Protein AF-A0A2J6RDM9-F1 (afdb_monomer_lite)

Radius of gyration: 28.72 Å; chains: 1; bounding box: 70×54×66 Å

InterPro domains:
  IPR001841 Zinc finger, RING-type [PF13639] (161-192)
  IPR013083 Zinc finger, RING/FYVE/PHD-type [G3DSA:3.30.40.10] (159-194)

Organism: Hyaloscypha variabilis (strain UAMH 11265 / GT02V1 / F) (NCBI:txid1149755)

Secondary structure (DSSP, 8-state):
--EEEEEEEETTT--EEEEEE--TT-TT--TT-S---HHHHTT-TTEEEEEEEESS--HHHHHHHHHHTT-TT---------HHHHHHHHHHHHHHHHHHHHHHHHS--HHHHHHHHHHHHHHHHHHTT--GGGS-----TTT-TTT-SSSEE-SS--SBPTTT-SBGGGSTTEEE-TTS-EEEHHHHGGGGTT--

Structure (mmCIF, N/CA/C/O backbone):
data_AF-A0A2J6RDM9-F1
#
_entry.id   AF-A0A2J6RDM9-F1
#
loop_
_atom_site.group_PDB
_atom_site.id
_atom_site.type_symbol
_atom_site.label_atom_id
_atom_site.label_alt_id
_atom_site.label_comp_id
_atom_site.label_asym_id
_atom_site.label_entity_id
_atom_site.label_seq_id
_atom_site.pdbx_PDB_ins_code
_atom_site.Cartn_x
_atom_site.Cartn_y
_atom_site.Cartn_z
_atom_site.occupancy
_atom_site.B_iso_or_equiv
_atom_site.auth_seq_id
_atom_site.auth_comp_id
_atom_site.auth_asym_id
_atom_site.auth_atom_id
_atom_site.pdbx_PDB_model_num
ATOM 1 N N . MET A 1 1 ? -13.027 1.301 4.092 1.00 55.84 1 MET A N 1
ATOM 2 C CA . MET A 1 1 ? -14.437 1.717 4.278 1.00 55.84 1 MET A CA 1
ATOM 3 C C . MET A 1 1 ? -14.758 1.632 5.764 1.00 55.84 1 MET A C 1
ATOM 5 O O . MET A 1 1 ? -14.698 0.539 6.308 1.00 55.84 1 MET A O 1
ATOM 9 N N . THR A 1 2 ? -14.995 2.756 6.441 1.00 61.69 2 THR A N 1
ATOM 10 C CA . THR A 1 2 ? -15.094 2.823 7.914 1.00 61.69 2 THR A CA 1
ATOM 11 C C . THR A 1 2 ? -16.425 3.425 8.348 1.00 61.69 2 THR A C 1
ATOM 13 O O . THR A 1 2 ? -16.928 4.336 7.695 1.00 61.69 2 THR A O 1
ATOM 16 N N . CYS A 1 3 ? -17.003 2.908 9.433 1.00 63.41 3 CYS A N 1
ATOM 17 C CA . CYS A 1 3 ? -18.129 3.552 10.111 1.00 63.41 3 CYS A CA 1
ATOM 18 C C . CYS A 1 3 ? -17.580 4.599 11.084 1.00 63.41 3 CYS A C 1
ATOM 20 O O . CYS A 1 3 ? -16.482 4.430 11.615 1.00 63.41 3 CYS A O 1
ATOM 22 N N . HIS A 1 4 ? -18.324 5.671 11.323 1.00 62.66 4 HIS A N 1
ATOM 23 C CA . HIS A 1 4 ? -17.918 6.759 12.199 1.00 62.66 4 HIS A CA 1
ATOM 24 C C . HIS A 1 4 ? -18.947 6.959 13.310 1.00 62.66 4 HIS A C 1
ATOM 26 O O . HIS A 1 4 ? -20.143 7.037 13.052 1.00 62.66 4 HIS A O 1
ATOM 32 N N . ILE A 1 5 ? -18.479 7.053 14.551 1.00 61.88 5 ILE A N 1
ATOM 33 C CA . ILE A 1 5 ? -19.275 7.615 15.646 1.00 61.88 5 ILE A CA 1
ATOM 34 C C . ILE A 1 5 ? -18.713 9.001 15.875 1.00 61.88 5 ILE A C 1
ATOM 36 O O . ILE A 1 5 ? -17.535 9.112 16.182 1.00 61.88 5 ILE A O 1
ATOM 40 N N . GLN A 1 6 ? -19.511 10.040 15.714 1.00 62.34 6 GLN A N 1
ATOM 41 C CA . GLN A 1 6 ? -19.156 11.373 16.151 1.00 62.34 6 GLN A CA 1
ATOM 42 C C . GLN A 1 6 ? -19.847 11.657 17.484 1.00 62.34 6 GLN A C 1
ATOM 44 O O . GLN A 1 6 ? -21.044 11.905 17.508 1.00 62.34 6 GLN A O 1
ATOM 49 N N . GLU A 1 7 ? -19.120 11.639 18.598 1.00 62.34 7 GLU A N 1
ATOM 50 C CA . GLU A 1 7 ? -19.684 12.143 19.854 1.00 62.34 7 GLU A CA 1
ATOM 51 C C . GLU A 1 7 ? -19.305 13.609 20.026 1.00 62.34 7 GLU A C 1
ATOM 53 O O . GLU A 1 7 ? -18.129 13.972 20.078 1.00 62.34 7 GLU A O 1
ATOM 58 N N . THR A 1 8 ? -20.316 14.464 20.080 1.00 59.22 8 THR A N 1
ATOM 59 C CA . THR A 1 8 ? -20.173 15.894 20.299 1.00 59.22 8 THR A CA 1
ATOM 60 C C . THR A 1 8 ? -20.466 16.204 21.763 1.00 59.22 8 THR A C 1
ATOM 62 O O . THR A 1 8 ? -21.559 15.945 22.272 1.00 59.22 8 THR A O 1
ATOM 65 N N . PHE A 1 9 ? -19.486 16.785 22.447 1.00 57.91 9 PHE A N 1
ATOM 66 C CA . PHE A 1 9 ? -19.618 17.264 23.816 1.00 57.91 9 PHE A CA 1
ATOM 67 C C . PHE A 1 9 ? -19.871 18.769 23.830 1.00 57.91 9 PHE A C 1
ATOM 69 O O .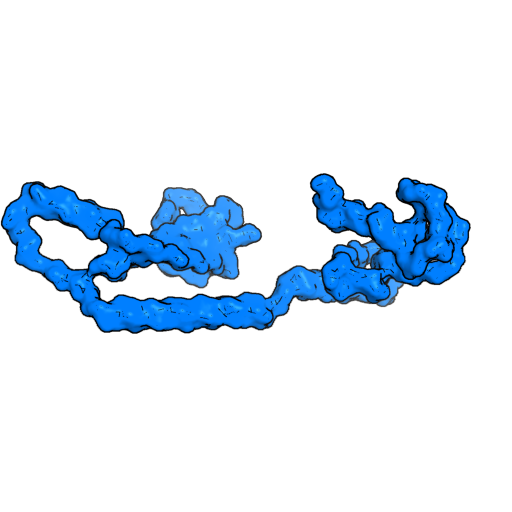 PHE A 1 9 ? -19.131 19.545 23.222 1.00 57.91 9 PHE A O 1
ATOM 76 N N . SER A 1 10 ? -20.882 19.190 24.587 1.00 58.03 10 SER A N 1
ATOM 77 C CA . SER A 1 10 ? -21.207 20.605 24.775 1.00 58.03 10 SER A CA 1
ATOM 78 C C . SER A 1 10 ? -20.674 21.126 26.112 1.00 58.03 10 SER A C 1
ATOM 80 O O . SER A 1 10 ? -20.866 20.508 27.162 1.00 58.03 10 SER A O 1
ATOM 82 N N . HIS A 1 11 ? -20.003 22.279 26.080 1.00 54.44 11 HIS A N 1
ATOM 83 C CA . HIS A 1 11 ? -19.139 22.755 27.171 1.00 54.44 11 HIS A CA 1
ATOM 84 C C . HIS A 1 11 ? -19.872 23.140 28.466 1.00 54.44 11 HIS A C 1
ATOM 86 O O . HIS A 1 11 ? -19.275 23.065 29.536 1.00 54.44 11 HIS A O 1
ATOM 92 N N . GLU A 1 12 ? -21.136 23.558 28.390 1.00 52.94 12 GLU A N 1
ATOM 93 C CA . GLU A 1 12 ? -21.811 24.213 29.525 1.00 52.94 12 GLU A CA 1
ATOM 94 C C . GLU A 1 12 ? -22.785 23.307 30.281 1.00 52.94 12 GLU A C 1
ATOM 96 O O . GLU A 1 12 ? -23.128 23.579 31.427 1.00 52.94 12 GLU A O 1
ATOM 101 N N . CYS A 1 13 ? -23.221 22.211 29.660 1.00 59.88 13 CYS A N 1
ATOM 102 C CA . CYS A 1 13 ? -24.273 21.356 30.210 1.00 59.88 13 CYS A CA 1
ATOM 103 C C . CYS A 1 13 ? -23.864 19.898 30.417 1.00 59.88 13 CYS A C 1
ATOM 105 O O . CYS A 1 13 ? -24.677 19.123 30.904 1.00 59.88 13 CYS A O 1
ATOM 107 N N . GLY A 1 14 ? -22.647 19.499 30.029 1.00 54.47 14 GLY A N 1
ATOM 108 C CA . GLY A 1 14 ? -22.145 18.131 30.216 1.00 54.47 14 GLY A CA 1
ATOM 109 C C . GLY A 1 14 ? -22.895 17.045 29.431 1.00 54.47 14 GLY A C 1
ATOM 110 O O . GLY A 1 14 ? -22.549 15.867 29.543 1.00 54.47 14 GLY A O 1
ATOM 111 N N . HIS A 1 15 ? -23.895 17.418 28.627 1.00 60.62 15 HIS A N 1
ATOM 112 C CA . HIS A 1 15 ? -24.600 16.505 27.741 1.00 60.62 15 HIS A CA 1
ATOM 113 C C . HIS A 1 15 ? -23.694 16.058 26.591 1.00 60.62 15 HIS A C 1
ATOM 115 O O . HIS A 1 15 ? -22.936 16.846 26.019 1.00 60.62 15 HIS A O 1
ATOM 121 N N . CYS A 1 16 ? -23.809 14.774 26.263 1.00 59.62 16 CYS A N 1
ATOM 122 C CA . CYS A 1 16 ? -23.175 14.160 25.110 1.00 59.62 16 CYS A CA 1
ATOM 123 C C . CYS A 1 16 ? -24.235 13.961 24.024 1.00 59.62 16 CYS A C 1
ATOM 125 O O . CYS A 1 16 ? -25.294 13.387 24.291 1.00 59.62 16 CYS A O 1
ATOM 127 N N . LEU A 1 17 ? -23.956 14.446 22.819 1.00 62.38 17 LEU A N 1
ATOM 128 C CA . LEU A 1 17 ? -24.729 14.155 21.621 1.00 62.38 17 LEU A CA 1
ATOM 129 C C . LEU A 1 17 ? -23.907 13.203 20.760 1.00 62.38 17 LEU A C 1
ATOM 131 O O . LEU A 1 17 ? -22.948 13.621 20.122 1.00 62.38 17 LEU A O 1
ATOM 135 N N . SER A 1 18 ? -24.275 11.928 20.737 1.00 60.16 18 SER A N 1
ATOM 136 C CA . SER A 1 18 ? -23.640 10.954 19.849 1.00 60.16 18 SER A CA 1
ATOM 137 C C . SER A 1 18 ? -24.387 10.919 18.516 1.00 60.16 18 SER A C 1
ATOM 139 O O . SER A 1 18 ? -25.528 10.466 18.442 1.00 60.16 18 SER A O 1
ATOM 141 N N . GLU A 1 19 ? -23.746 11.404 17.460 1.00 64.69 19 GLU A N 1
ATOM 142 C CA . GLU A 1 19 ? -24.150 11.193 16.076 1.00 64.69 19 GLU A CA 1
ATOM 143 C C . GLU A 1 19 ? -23.414 9.973 15.520 1.00 64.69 19 GLU A C 1
ATOM 145 O O . GLU A 1 19 ? -22.222 9.774 15.735 1.00 64.69 19 GLU A O 1
ATOM 150 N N . VAL A 1 20 ? -24.125 9.113 14.802 1.00 61.19 20 VAL A N 1
ATOM 151 C CA . VAL A 1 20 ? -23.568 7.855 14.307 1.00 61.19 20 VAL A CA 1
ATOM 152 C C . VAL A 1 20 ? -23.755 7.815 12.800 1.00 61.19 20 VAL A C 1
ATOM 154 O O . VAL A 1 20 ? -24.877 7.775 12.303 1.00 61.19 20 VAL A O 1
ATOM 157 N N . THR A 1 21 ? -22.650 7.801 12.061 1.00 62.75 21 THR A N 1
ATOM 158 C CA . THR A 1 21 ? -22.632 7.720 10.599 1.00 62.75 21 THR A CA 1
ATOM 159 C C . THR A 1 21 ? -22.074 6.371 10.160 1.00 62.75 21 THR A C 1
ATOM 161 O O . THR A 1 21 ? -20.878 6.095 10.254 1.00 62.75 21 THR A O 1
ATOM 164 N N . HIS A 1 22 ? -22.937 5.501 9.641 1.00 62.56 22 HIS A N 1
ATOM 165 C CA . HIS A 1 22 ? -22.516 4.209 9.100 1.00 62.56 22 HIS A CA 1
ATOM 166 C C . HIS A 1 22 ? -22.192 4.286 7.609 1.00 62.56 22 HIS A C 1
ATOM 168 O O . HIS A 1 22 ? -22.807 5.027 6.843 1.00 62.56 22 HIS A O 1
ATOM 174 N N . CYS A 1 23 ? -21.241 3.459 7.177 1.00 65.94 23 CYS A N 1
ATOM 175 C CA . CYS A 1 23 ? -21.030 3.211 5.758 1.00 65.94 23 CYS A CA 1
ATOM 176 C C . CYS A 1 23 ? -22.223 2.410 5.205 1.00 65.94 23 CYS A C 1
ATOM 178 O O . CYS A 1 23 ? -22.617 1.416 5.811 1.00 65.94 23 CYS A O 1
ATOM 180 N N . HIS A 1 24 ? -22.774 2.807 4.054 1.00 64.81 24 HIS A N 1
ATOM 181 C CA . HIS A 1 24 ? -23.965 2.182 3.451 1.00 64.81 24 HIS A CA 1
ATOM 182 C C . HIS A 1 24 ? -23.787 0.694 3.091 1.00 64.81 24 HIS A C 1
ATOM 184 O O . HIS A 1 24 ? -24.770 -0.014 2.914 1.00 64.81 24 HIS A O 1
ATOM 190 N N . VAL A 1 25 ? -22.543 0.214 3.011 1.00 67.25 25 VAL A N 1
ATOM 191 C CA . VAL A 1 25 ? -22.200 -1.204 2.809 1.00 67.25 25 VAL A CA 1
ATOM 192 C C . VAL A 1 25 ? -21.855 -1.940 4.110 1.00 67.25 25 VAL A C 1
ATOM 194 O O . VAL A 1 25 ? -21.344 -3.056 4.068 1.00 67.25 25 VAL A O 1
ATOM 197 N N . CYS A 1 26 ? -22.065 -1.334 5.284 1.00 64.88 26 CYS A N 1
ATOM 198 C CA . CYS A 1 26 ? -21.783 -1.992 6.557 1.00 64.88 26 CYS A CA 1
ATOM 199 C C . CYS A 1 26 ? -22.745 -3.181 6.747 1.00 64.88 26 CYS A C 1
ATOM 201 O O . CYS A 1 26 ? -23.950 -2.960 6.856 1.00 64.88 26 CYS A O 1
ATOM 203 N N . PRO A 1 27 ? -22.249 -4.429 6.858 1.00 63.94 27 PRO A N 1
ATOM 204 C CA . PRO A 1 27 ? -23.103 -5.618 6.949 1.00 63.94 27 PRO A CA 1
ATOM 205 C C . PRO A 1 27 ? -23.925 -5.677 8.245 1.00 63.94 27 PRO A C 1
ATOM 207 O O . PRO A 1 27 ? -24.866 -6.457 8.346 1.00 63.94 27 PRO A O 1
ATOM 210 N N . LEU A 1 28 ? -23.576 -4.849 9.235 1.00 61.66 28 LEU A N 1
ATOM 211 C CA . LEU A 1 28 ? -24.311 -4.697 10.491 1.00 61.66 28 LEU A CA 1
ATOM 212 C C . LEU A 1 28 ? -25.364 -3.578 10.437 1.00 61.66 28 LEU A C 1
ATOM 214 O O . LEU A 1 28 ? -26.172 -3.468 11.354 1.00 61.66 28 LEU A O 1
ATOM 218 N N . PHE A 1 29 ? -25.367 -2.752 9.387 1.00 63.94 29 PHE A N 1
ATOM 219 C CA . PHE A 1 29 ? -26.314 -1.654 9.209 1.00 63.94 29 PHE A CA 1
ATOM 220 C C . PHE A 1 29 ? -27.437 -2.091 8.256 1.00 63.94 29 PHE A C 1
ATOM 222 O O . PHE A 1 29 ? -27.439 -1.782 7.066 1.00 63.94 29 PHE A O 1
ATOM 229 N N . GLY A 1 30 ? -28.385 -2.873 8.781 1.00 55.53 30 GLY A N 1
ATOM 230 C CA . GLY A 1 30 ? -29.601 -3.272 8.068 1.00 55.53 30 GLY A CA 1
ATOM 231 C C . GLY A 1 30 ? -30.581 -2.103 8.027 1.00 55.53 30 GLY A C 1
ATOM 232 O O . GLY A 1 30 ? -31.266 -1.844 9.011 1.00 55.53 30 GLY A O 1
ATOM 233 N N . GLY A 1 31 ? -30.583 -1.354 6.925 1.00 58.00 31 GLY A N 1
ATOM 234 C CA . GLY A 1 31 ? -31.290 -0.081 6.800 1.00 58.00 31 GLY A CA 1
ATOM 235 C C . GLY A 1 31 ? -32.756 -0.113 7.247 1.00 58.00 31 GLY A C 1
ATOM 236 O O . GLY A 1 31 ? -33.555 -0.853 6.687 1.00 58.00 31 GLY A O 1
ATOM 237 N N . ALA A 1 32 ? -33.078 0.733 8.231 1.00 48.00 32 ALA A N 1
ATOM 238 C CA . ALA A 1 32 ? -34.356 1.443 8.399 1.00 48.00 32 ALA A CA 1
ATOM 239 C C . ALA A 1 32 ? -34.336 2.327 9.660 1.00 48.00 32 ALA A C 1
ATOM 241 O O . ALA A 1 32 ? -34.957 3.385 9.661 1.00 48.00 32 ALA A O 1
ATOM 242 N N . ASP A 1 33 ? -33.588 1.944 10.700 1.00 47.94 33 ASP A N 1
ATOM 243 C CA . ASP A 1 33 ? -33.558 2.681 11.966 1.00 47.94 33 ASP A CA 1
ATOM 244 C C . ASP A 1 33 ? -32.276 3.507 12.122 1.00 47.94 33 ASP A C 1
ATOM 246 O O . ASP A 1 33 ? -31.179 2.989 12.318 1.00 47.94 33 ASP A O 1
ATOM 250 N N . GLN A 1 34 ? -32.422 4.832 12.064 1.00 51.69 34 GLN A N 1
ATOM 251 C CA . GLN A 1 34 ? -31.336 5.804 12.269 1.00 51.69 34 GLN A CA 1
ATOM 252 C C . GLN A 1 34 ? -30.836 5.863 13.724 1.00 51.69 34 GLN A C 1
ATOM 254 O O . GLN A 1 34 ? -29.927 6.627 14.038 1.00 51.69 34 GLN A O 1
ATOM 259 N N . ARG A 1 35 ? -31.420 5.075 14.634 1.00 47.59 35 ARG A N 1
ATOM 260 C CA . ARG A 1 35 ? -31.061 5.038 16.055 1.00 47.59 35 ARG A CA 1
ATOM 261 C C . ARG A 1 35 ? -30.405 3.709 16.386 1.00 47.59 35 ARG A C 1
ATOM 263 O O . ARG A 1 35 ? -31.000 2.848 17.026 1.00 47.59 35 ARG A O 1
ATOM 270 N N . VAL A 1 36 ? -29.162 3.542 15.949 1.00 50.19 36 VAL A N 1
ATOM 271 C CA . VAL A 1 36 ? -28.341 2.430 16.429 1.00 50.19 36 VAL A CA 1
ATOM 272 C C . VAL A 1 36 ? -28.019 2.717 17.894 1.00 50.19 36 VAL A C 1
ATOM 274 O O . VAL A 1 36 ? -27.328 3.683 18.211 1.00 50.19 36 VAL A O 1
ATOM 277 N N . CYS A 1 37 ? -28.576 1.917 18.802 1.00 49.16 37 CYS A N 1
ATOM 278 C CA . CYS A 1 37 ? -28.218 1.969 20.213 1.00 49.16 37 CYS A CA 1
ATOM 279 C C . CYS A 1 37 ? -26.720 1.659 20.391 1.00 49.16 37 CYS A C 1
ATOM 281 O O . CYS A 1 37 ? -26.114 0.952 19.581 1.00 49.16 37 CYS A O 1
ATOM 283 N N . SER A 1 38 ? -26.120 2.162 21.471 1.00 51.56 38 SER A N 1
ATOM 284 C CA . SER A 1 38 ? -24.704 1.951 21.817 1.00 51.56 38 SER A CA 1
ATOM 285 C C . SER A 1 38 ? -24.263 0.477 21.766 1.00 51.56 38 SER A C 1
ATOM 287 O O . SER A 1 38 ? -23.118 0.186 21.425 1.00 51.56 38 SER A O 1
ATOM 289 N N . GLU A 1 39 ? -25.174 -0.469 22.013 1.00 50.12 39 GLU A N 1
ATOM 290 C CA . GLU A 1 39 ? -24.913 -1.912 21.914 1.00 50.12 39 GLU A CA 1
ATOM 291 C C . GLU A 1 39 ? -24.665 -2.418 20.483 1.00 50.12 39 GLU A C 1
ATOM 293 O O . GLU A 1 39 ? -23.849 -3.321 20.287 1.00 50.12 39 GLU A O 1
ATOM 298 N N . GLY A 1 40 ? -25.325 -1.846 19.469 1.00 52.53 40 GLY A N 1
ATOM 299 C CA . GLY A 1 40 ? -25.097 -2.211 18.064 1.00 52.53 40 GLY A CA 1
ATOM 300 C C . GLY A 1 40 ? -23.717 -1.770 17.569 1.00 52.53 40 GLY A C 1
ATOM 301 O O . GLY A 1 40 ? -23.088 -2.449 16.754 1.00 52.53 40 GLY A O 1
ATOM 302 N N . LEU A 1 41 ? -23.208 -0.670 18.129 1.00 53.66 41 LEU A N 1
ATOM 303 C CA . LEU A 1 41 ? -21.912 -0.092 17.784 1.00 53.66 41 LEU A CA 1
ATOM 304 C C . LEU A 1 41 ? -20.735 -0.898 18.321 1.00 53.66 41 LEU A C 1
ATOM 306 O O . LEU A 1 41 ? -19.740 -1.050 17.614 1.00 53.66 41 LEU A O 1
ATOM 310 N N . ALA A 1 42 ? -20.878 -1.495 19.506 1.00 53.19 42 ALA A N 1
ATOM 311 C CA . ALA A 1 42 ? -19.858 -2.360 20.100 1.00 53.19 42 ALA A CA 1
ATOM 312 C C . ALA A 1 42 ? -19.511 -3.584 19.229 1.00 53.19 42 ALA A C 1
ATOM 314 O O . ALA A 1 42 ? -18.451 -4.184 19.392 1.00 53.19 42 ALA A O 1
ATOM 315 N N . ARG A 1 43 ? -20.394 -3.967 18.297 1.00 56.09 43 ARG A N 1
ATOM 316 C CA . ARG A 1 43 ? -20.199 -5.124 17.410 1.00 56.09 43 ARG A CA 1
ATOM 317 C C . ARG A 1 43 ?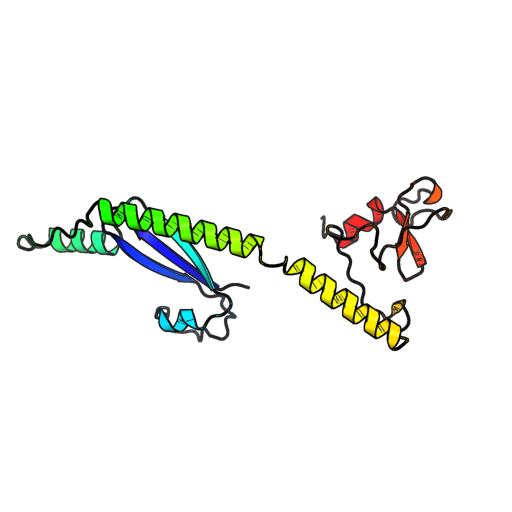 -19.559 -4.768 16.069 1.00 56.09 43 ARG A C 1
ATOM 319 O O . ARG A 1 43 ? -19.179 -5.671 15.325 1.00 56.09 43 ARG A O 1
ATOM 326 N N . CYS A 1 44 ? -19.437 -3.484 15.734 1.00 60.31 44 CYS A N 1
ATOM 327 C CA . CYS A 1 44 ? -18.880 -3.060 14.457 1.00 60.31 44 CYS A CA 1
ATOM 328 C C . CYS A 1 44 ? -17.352 -2.937 14.538 1.00 60.31 44 CYS A C 1
ATOM 330 O O . CYS A 1 44 ? -16.808 -2.018 15.139 1.00 60.31 44 CYS A O 1
ATOM 332 N N . GLN A 1 45 ? -16.656 -3.866 13.876 1.00 60.34 45 GLN A N 1
ATOM 333 C CA . GLN A 1 45 ? -15.191 -3.985 13.917 1.00 60.34 45 GLN A CA 1
ATOM 334 C C . GLN A 1 45 ? -14.441 -2.844 13.201 1.00 60.34 45 GLN A C 1
ATOM 336 O O . GLN A 1 45 ? -13.232 -2.729 13.342 1.00 60.34 45 GLN A O 1
ATOM 341 N N . ASN A 1 46 ? -15.148 -1.996 12.444 1.00 62.69 46 ASN A N 1
ATOM 342 C CA . ASN A 1 46 ? -14.576 -0.909 11.636 1.00 62.69 46 ASN A CA 1
ATOM 343 C C . ASN A 1 46 ? -15.094 0.479 12.053 1.00 62.69 46 ASN A C 1
ATOM 345 O O . ASN A 1 46 ? -15.240 1.373 11.211 1.00 62.69 46 ASN A O 1
ATOM 349 N N . VAL A 1 47 ? -15.420 0.658 13.334 1.00 62.94 47 VAL A N 1
ATOM 350 C CA . VAL A 1 47 ? -15.844 1.951 13.884 1.00 62.94 47 VAL A CA 1
ATOM 351 C C . VAL A 1 47 ? -14.635 2.819 14.200 1.00 62.94 47 VAL A C 1
ATOM 353 O O . VAL A 1 47 ? -13.711 2.404 14.892 1.00 62.94 47 VAL A O 1
ATOM 356 N N . ARG A 1 48 ? -14.679 4.066 13.734 1.00 62.62 48 ARG A N 1
ATOM 357 C CA . ARG A 1 48 ? -13.787 5.140 14.163 1.00 62.62 48 ARG A CA 1
ATOM 358 C C . ARG A 1 48 ? -14.586 6.169 14.944 1.00 62.62 48 ARG A C 1
ATOM 360 O O . ARG A 1 48 ? -15.442 6.844 14.374 1.00 62.62 48 ARG A O 1
ATOM 367 N N . THR A 1 49 ? -14.280 6.317 16.224 1.00 58.84 49 THR A N 1
ATOM 368 C CA . THR A 1 49 ? -14.868 7.373 17.047 1.00 58.84 49 THR A CA 1
ATOM 369 C C . THR A 1 49 ? -14.152 8.694 16.768 1.00 58.84 49 THR A C 1
ATOM 371 O O . THR A 1 49 ? -12.928 8.779 16.831 1.00 58.84 49 THR A O 1
ATOM 374 N N . ARG A 1 50 ? -14.916 9.723 16.420 1.00 56.34 50 ARG A N 1
ATOM 375 C CA . ARG A 1 50 ? -14.513 11.122 16.339 1.00 56.34 50 ARG A CA 1
ATOM 376 C C . ARG A 1 50 ? -15.190 11.846 17.485 1.00 56.34 50 ARG A C 1
ATOM 378 O O . ARG A 1 50 ? -16.384 11.694 17.693 1.00 56.34 50 ARG A O 1
ATOM 385 N N . LEU A 1 51 ? -14.427 12.622 18.230 1.00 56.12 51 LEU A N 1
ATOM 386 C CA . LEU A 1 51 ? -14.959 13.395 19.340 1.00 56.12 51 LEU A CA 1
ATOM 387 C C . LEU A 1 51 ? -14.859 14.871 18.974 1.00 56.12 51 LEU A C 1
ATOM 389 O O . LEU A 1 51 ? -13.778 15.345 18.624 1.00 56.12 51 LEU A O 1
ATOM 393 N N . ALA A 1 52 ? -15.990 15.568 18.995 1.00 55.16 52 ALA A N 1
ATOM 394 C CA . ALA A 1 52 ? -16.086 16.989 18.695 1.00 55.16 52 ALA A CA 1
ATOM 395 C C . ALA A 1 52 ? -16.488 17.761 19.954 1.00 55.16 52 ALA A C 1
ATOM 397 O O . ALA A 1 52 ? -17.227 17.265 20.801 1.00 55.16 52 ALA A O 1
ATOM 398 N N . TYR A 1 53 ? -15.992 18.986 20.078 1.00 55.06 53 TYR A N 1
ATOM 399 C CA . TYR A 1 53 ? -16.281 19.863 21.206 1.00 55.06 53 TYR A CA 1
ATOM 400 C C . TYR A 1 53 ? -16.955 21.132 20.694 1.00 55.06 53 TYR A C 1
ATOM 402 O O . TYR A 1 53 ? -16.381 21.851 19.877 1.00 55.06 53 TYR A O 1
ATOM 410 N N . GLU A 1 54 ? -18.164 21.405 21.181 1.00 57.50 54 GLU A N 1
ATOM 411 C CA . GLU A 1 54 ? -18.913 22.618 20.857 1.00 57.50 54 GLU A CA 1
ATOM 412 C C . GLU A 1 54 ? -19.047 23.516 22.085 1.00 57.50 54 GLU A C 1
ATOM 414 O O . GLU A 1 54 ? -19.706 23.180 23.077 1.00 57.50 54 GLU A O 1
ATOM 419 N N . ALA A 1 55 ? -18.430 24.695 22.015 1.00 52.94 55 ALA A N 1
ATOM 420 C CA . ALA A 1 55 ? -18.568 25.736 23.023 1.00 52.94 55 ALA A CA 1
ATOM 421 C C . ALA A 1 55 ? -19.958 26.393 22.921 1.00 52.94 55 ALA A C 1
ATOM 423 O O . ALA A 1 55 ? -20.113 27.461 22.335 1.00 52.94 55 ALA A O 1
ATOM 424 N N . GLY A 1 56 ? -20.976 25.720 23.458 1.00 58.94 56 GLY A N 1
ATOM 425 C CA . GLY A 1 56 ? -22.347 26.219 23.547 1.00 58.94 56 GLY A CA 1
ATOM 426 C C . GLY A 1 56 ? -23.282 25.248 24.271 1.00 58.94 56 GLY A C 1
ATOM 427 O O . GLY A 1 56 ? -22.877 24.156 24.678 1.00 58.94 56 GLY A O 1
ATOM 428 N N . HIS A 1 57 ? -24.545 25.642 24.434 1.00 57.22 57 HIS A N 1
ATOM 429 C CA . HIS A 1 57 ? -25.602 24.765 24.933 1.00 57.22 57 HIS A CA 1
ATOM 430 C C . HIS A 1 57 ? -25.946 23.692 23.891 1.00 57.22 57 HIS A C 1
ATOM 432 O O . HIS A 1 57 ? -26.187 24.007 22.726 1.00 57.22 57 HIS A O 1
ATOM 438 N N . CYS A 1 58 ? -26.011 22.422 24.310 1.00 64.31 58 CYS A N 1
ATOM 439 C CA . CYS A 1 58 ? -26.456 21.350 23.419 1.00 64.31 58 CYS A CA 1
ATOM 440 C C . CYS A 1 58 ? -27.909 21.586 22.970 1.00 64.31 58 CYS A C 1
ATOM 442 O O . CYS A 1 58 ? -28.688 22.240 23.671 1.00 64.31 58 CYS A O 1
ATOM 444 N N . SER A 1 59 ? -28.306 21.000 21.841 1.00 64.69 59 SER A N 1
ATOM 445 C CA . SER A 1 59 ? -29.680 21.089 21.324 1.00 64.69 59 SER A CA 1
ATOM 446 C C . SER A 1 59 ? -30.743 20.652 22.343 1.00 64.69 59 SER A C 1
ATOM 448 O O . SER A 1 59 ? -31.832 21.218 22.357 1.00 64.69 59 SER A O 1
ATOM 450 N N . LEU A 1 60 ? -30.417 19.715 23.243 1.00 63.38 60 LEU A N 1
ATOM 451 C CA . LEU A 1 60 ? -31.303 19.281 24.331 1.00 63.38 60 LEU A CA 1
ATOM 452 C C . LEU A 1 60 ? -31.500 20.363 25.402 1.00 63.38 60 LEU A C 1
ATOM 454 O O . LEU A 1 60 ? -32.614 20.548 25.882 1.00 63.38 60 LEU A O 1
ATOM 458 N N . CYS A 1 61 ? -30.445 21.099 25.760 1.00 63.84 61 CYS A N 1
ATOM 459 C CA . CYS A 1 61 ? -30.551 22.250 26.660 1.00 63.84 61 CYS A CA 1
ATOM 460 C C . CYS A 1 61 ? -31.304 23.393 25.998 1.00 63.84 61 CYS A C 1
ATOM 462 O O . CYS A 1 61 ? -32.217 23.943 26.597 1.00 63.84 61 CYS A O 1
ATOM 464 N N . ARG A 1 62 ? -30.991 23.676 24.732 1.00 63.31 62 ARG A N 1
ATOM 465 C CA . ARG A 1 62 ? -31.639 24.743 23.973 1.00 63.31 62 ARG A CA 1
ATOM 466 C C . ARG A 1 62 ? -33.146 24.511 23.814 1.00 63.31 62 ARG A C 1
ATOM 468 O O . ARG A 1 62 ? -33.927 25.424 24.042 1.00 63.31 62 ARG A O 1
ATOM 475 N N . ALA A 1 63 ? -33.562 23.281 23.504 1.00 62.28 63 ALA A N 1
ATOM 476 C CA . ALA A 1 63 ? -34.977 22.915 23.410 1.00 62.28 63 ALA A CA 1
ATOM 477 C C . ALA A 1 63 ? -35.705 23.014 24.763 1.00 62.28 63 ALA A C 1
ATOM 479 O O . ALA A 1 63 ? -36.898 23.314 24.815 1.00 62.28 63 ALA A O 1
ATOM 480 N N . ARG A 1 64 ? -34.988 22.772 25.866 1.00 59.00 64 ARG A N 1
ATOM 481 C CA . ARG A 1 64 ? -35.522 22.905 27.220 1.00 59.00 64 ARG A CA 1
ATOM 482 C C . ARG A 1 64 ? -35.668 24.372 27.625 1.00 59.00 64 ARG A C 1
ATOM 484 O O . ARG A 1 64 ? -36.716 24.722 28.151 1.00 59.00 64 ARG A O 1
ATOM 491 N N . ASP A 1 65 ? -34.706 25.228 27.287 1.00 57.91 65 ASP A N 1
ATOM 492 C CA . ASP A 1 65 ? -34.803 26.682 27.489 1.00 57.91 65 ASP A CA 1
ATOM 493 C C . ASP A 1 65 ? -35.969 27.292 26.687 1.00 57.91 65 ASP A C 1
ATOM 495 O O . ASP A 1 65 ? -36.685 28.168 27.172 1.00 57.91 65 ASP A O 1
ATOM 499 N N . GLU A 1 66 ? -36.213 26.798 25.468 1.00 58.44 66 GLU A N 1
ATOM 500 C CA . GLU A 1 66 ? -37.350 27.206 24.631 1.00 58.44 66 GLU A CA 1
ATOM 501 C C . GLU A 1 66 ? -38.706 26.750 25.216 1.00 58.44 66 GLU A C 1
ATOM 503 O O . GLU A 1 66 ? -39.682 27.507 25.184 1.00 58.44 66 GLU A O 1
ATOM 508 N N . ALA A 1 67 ? -38.767 25.554 25.813 1.00 56.72 67 ALA A N 1
ATOM 509 C CA . ALA A 1 67 ? -39.961 25.028 26.483 1.00 56.72 67 ALA A CA 1
ATOM 510 C C . ALA A 1 67 ? -40.210 25.655 27.872 1.00 56.72 67 ALA A C 1
ATOM 512 O O . ALA A 1 67 ? -41.356 25.853 28.276 1.00 56.72 67 ALA A O 1
ATOM 513 N N . GLU A 1 68 ? -39.154 26.002 28.610 1.00 50.69 68 GLU A N 1
ATOM 514 C CA . GLU A 1 68 ? -39.243 26.646 29.926 1.00 50.69 68 GLU A CA 1
ATOM 515 C C . GLU A 1 68 ? -39.563 28.149 29.803 1.00 50.69 68 GLU A C 1
ATOM 517 O O . GLU A 1 68 ? -40.275 28.691 30.648 1.00 50.69 68 GLU A O 1
ATOM 522 N N . ASN A 1 69 ? -39.205 28.810 28.692 1.00 51.06 69 ASN A N 1
ATOM 523 C CA . ASN A 1 69 ? -39.647 30.183 28.390 1.00 51.06 69 ASN A CA 1
ATOM 524 C C . ASN A 1 69 ? -41.155 30.323 28.099 1.00 51.06 69 ASN A C 1
ATOM 526 O O . ASN A 1 69 ? -41.655 31.442 27.976 1.00 51.06 69 ASN A O 1
ATOM 530 N N . SER A 1 70 ? -41.898 29.216 28.010 1.00 48.53 70 SER A N 1
ATOM 531 C CA . SER A 1 70 ? -43.359 29.214 27.857 1.00 48.53 70 SER A CA 1
ATOM 532 C C . SER A 1 70 ? -44.118 28.811 29.134 1.00 48.53 70 SER A C 1
ATOM 534 O O . SER A 1 70 ? -45.350 28.762 29.117 1.00 48.53 70 SER A O 1
ATOM 536 N N . SER A 1 71 ? -43.436 28.586 30.271 1.00 46.47 71 SER A N 1
ATOM 537 C CA . SER A 1 71 ? -44.093 28.226 31.539 1.00 46.47 71 SER A CA 1
ATOM 538 C C . SER A 1 71 ? -43.354 28.750 32.792 1.00 46.47 71 SER A C 1
ATOM 540 O O . SER A 1 71 ? -42.217 28.352 33.032 1.00 46.47 71 SER A O 1
ATOM 542 N N . PRO A 1 72 ? -43.971 29.576 33.673 1.00 47.41 72 PRO A N 1
ATOM 543 C CA . PRO A 1 72 ? -43.253 30.282 34.751 1.00 47.41 72 PRO A CA 1
ATOM 544 C C . PRO A 1 72 ? -42.821 29.446 35.974 1.00 47.41 72 PRO A C 1
ATOM 546 O O . PRO A 1 72 ? -42.452 30.032 36.992 1.00 47.41 72 PRO A O 1
ATOM 549 N N . LEU A 1 73 ? -42.912 28.111 35.950 1.00 45.62 73 LEU A N 1
ATOM 550 C CA . LEU A 1 73 ? -42.846 27.290 37.174 1.00 45.62 73 LEU A CA 1
ATOM 551 C C . LEU A 1 73 ? -41.697 26.273 37.267 1.00 45.62 73 LEU A C 1
ATOM 553 O O . LEU A 1 73 ? -41.597 25.584 38.279 1.00 45.62 73 LEU A O 1
ATOM 557 N N . SER A 1 74 ? -40.762 26.231 36.319 1.00 44.44 74 SER A N 1
ATOM 558 C CA . SER A 1 74 ? -39.615 25.305 36.381 1.00 44.44 74 SER A CA 1
ATOM 559 C C . SER A 1 74 ? -38.337 25.969 36.908 1.00 44.44 74 SER A C 1
ATOM 561 O O . SER A 1 74 ? -37.295 25.950 36.266 1.00 44.44 74 SER A O 1
ATOM 563 N N . ARG A 1 75 ? -38.375 26.549 38.115 1.00 50.12 75 ARG A N 1
ATOM 564 C CA . ARG A 1 75 ? -37.137 26.795 38.877 1.00 50.12 75 ARG A CA 1
ATOM 565 C C . ARG A 1 75 ? -36.781 25.521 39.630 1.00 50.12 75 ARG A C 1
ATOM 567 O O . ARG A 1 75 ? -37.299 25.297 40.719 1.00 50.12 75 ARG A O 1
ATOM 574 N N . GLY A 1 76 ? -35.887 24.703 39.087 1.00 49.09 76 GLY A N 1
ATOM 575 C CA . GLY A 1 76 ? -35.356 23.596 39.876 1.00 49.09 76 GLY A CA 1
ATOM 576 C C . GLY A 1 76 ? -34.734 22.481 39.067 1.00 49.09 76 GLY A C 1
ATOM 577 O O . GLY A 1 76 ? -35.335 21.427 38.917 1.00 49.09 76 GLY A O 1
ATOM 578 N N . LEU A 1 77 ? -33.518 22.715 38.592 1.00 43.62 77 LEU A N 1
ATOM 579 C CA . LEU A 1 77 ? -32.351 21.877 38.867 1.00 43.62 77 LEU A CA 1
ATOM 580 C C . LEU A 1 77 ? -31.205 22.515 38.092 1.00 43.62 77 LEU A C 1
ATOM 582 O O . LEU A 1 77 ? -31.081 22.353 36.881 1.00 43.62 77 LEU A O 1
ATOM 586 N N . ASP A 1 78 ? -30.405 23.293 38.814 1.00 47.50 78 ASP A N 1
ATOM 587 C CA . ASP A 1 78 ? -29.143 23.854 38.346 1.00 47.50 78 ASP A CA 1
ATOM 588 C C . ASP A 1 78 ? -28.190 22.661 38.124 1.00 47.50 78 ASP A C 1
ATOM 590 O O . ASP A 1 78 ? -27.351 22.334 38.959 1.00 47.50 78 ASP A O 1
ATOM 594 N N . HIS A 1 79 ? -28.376 21.921 37.025 1.00 47.72 79 HIS A N 1
ATOM 595 C CA . HIS A 1 79 ? -27.498 20.835 36.583 1.00 47.72 79 HIS A CA 1
ATOM 596 C C . HIS A 1 79 ? -26.199 21.417 36.011 1.00 47.72 79 HIS A C 1
ATOM 598 O O . HIS A 1 79 ? -25.722 21.019 34.949 1.00 47.72 79 HIS A O 1
ATOM 604 N N . ARG A 1 80 ? -25.621 22.394 36.713 1.00 52.50 80 ARG A N 1
ATOM 605 C CA . ARG A 1 80 ? -24.261 22.837 36.463 1.00 52.50 80 ARG A CA 1
ATOM 606 C C . ARG A 1 80 ? -23.365 21.696 36.894 1.00 52.50 80 ARG A C 1
ATOM 608 O O . ARG A 1 80 ? -23.196 21.433 38.084 1.00 52.50 80 ARG A O 1
ATOM 615 N N . PHE A 1 81 ? -22.823 20.995 35.909 1.00 48.25 81 PHE A N 1
ATOM 616 C CA . PHE A 1 81 ? -21.709 20.094 36.139 1.00 48.25 81 PHE A CA 1
ATOM 617 C C . PHE A 1 81 ? -20.616 20.903 36.851 1.00 48.25 81 PHE A C 1
ATOM 619 O O . PHE A 1 81 ? -20.233 21.962 36.344 1.00 48.25 81 PHE A O 1
ATOM 626 N N . PRO A 1 82 ? -20.145 20.473 38.035 1.00 65.44 82 PRO A N 1
ATOM 627 C CA . PRO A 1 82 ? -19.083 21.181 38.732 1.00 65.44 82 PRO A CA 1
ATOM 628 C C . PRO A 1 82 ? -17.885 21.343 37.795 1.00 65.44 82 PRO A C 1
ATOM 630 O O . PRO A 1 82 ? -17.502 20.378 37.136 1.00 65.44 82 PRO A O 1
ATOM 633 N N . THR A 1 83 ? -17.276 22.529 37.742 1.00 61.59 83 THR A N 1
ATOM 634 C CA . THR A 1 83 ? -16.114 22.805 36.874 1.00 61.59 83 THR A CA 1
ATOM 635 C C . THR A 1 83 ? -15.022 21.742 37.020 1.00 61.59 83 THR A C 1
ATOM 637 O O . THR A 1 83 ? -14.449 21.310 36.025 1.00 61.59 83 THR A O 1
ATOM 640 N N . ALA A 1 84 ? -14.823 21.231 38.239 1.00 68.94 84 ALA A N 1
ATOM 641 C CA . ALA A 1 84 ? -13.900 20.137 38.529 1.00 68.94 84 ALA A CA 1
ATOM 642 C C . ALA A 1 84 ? -14.191 18.851 37.727 1.00 68.94 84 ALA A C 1
ATOM 644 O O . ALA A 1 84 ? -13.271 18.224 37.215 1.00 68.94 84 ALA A O 1
ATOM 645 N N . LEU A 1 85 ? -15.466 18.485 37.553 1.00 66.75 85 LEU A N 1
ATOM 646 C CA . LEU A 1 85 ? -15.876 17.305 36.783 1.00 66.75 85 LEU A CA 1
ATOM 647 C C . LEU A 1 85 ? -15.663 17.508 35.272 1.00 66.75 85 LEU A C 1
ATOM 649 O O . LEU A 1 85 ? -15.385 16.561 34.538 1.00 66.75 85 LEU A O 1
ATOM 653 N N . ILE A 1 86 ? -15.774 18.752 34.794 1.00 59.53 86 ILE A N 1
ATOM 654 C CA . ILE A 1 86 ? -15.469 19.109 33.401 1.00 59.53 86 ILE A CA 1
ATOM 655 C C . ILE A 1 86 ? -13.961 19.000 33.148 1.00 59.53 86 ILE A C 1
ATOM 657 O O . ILE A 1 86 ? -13.543 18.456 32.125 1.00 59.53 86 ILE A O 1
ATOM 661 N N . GLU A 1 87 ? -13.141 19.501 34.070 1.00 72.94 87 GLU A N 1
ATOM 662 C CA . GLU A 1 87 ? -11.681 19.413 33.993 1.00 72.94 87 GLU A CA 1
ATOM 663 C C . GLU A 1 87 ? -11.194 17.960 34.045 1.00 72.94 87 GLU A C 1
ATOM 665 O O . GLU A 1 87 ? -10.380 17.567 33.210 1.00 72.94 87 GLU A O 1
ATOM 670 N N . GLU A 1 88 ? -11.757 17.138 34.932 1.00 77.88 88 GLU A N 1
ATOM 671 C CA . GLU A 1 88 ? -11.472 15.700 35.015 1.00 77.88 88 GLU A CA 1
ATOM 672 C C . GLU A 1 88 ? -11.734 14.994 33.675 1.00 77.88 88 GLU A C 1
ATOM 674 O O . GLU A 1 88 ? -10.856 14.313 33.140 1.00 77.88 88 GLU A O 1
ATOM 679 N N . ARG A 1 89 ? -12.896 15.243 33.058 1.00 71.06 89 ARG A N 1
ATOM 680 C CA . ARG A 1 89 ? -13.234 14.671 31.744 1.00 71.06 89 ARG A CA 1
ATOM 681 C C . ARG A 1 89 ? -12.314 15.144 30.617 1.00 71.06 89 ARG A C 1
ATOM 683 O O . ARG A 1 89 ? -12.066 14.390 29.678 1.00 71.06 89 ARG A O 1
ATOM 690 N N . ARG A 1 90 ? -11.785 16.372 30.680 1.00 72.38 90 ARG A N 1
ATOM 691 C CA . ARG A 1 90 ? -10.799 16.872 29.700 1.00 72.38 90 ARG A CA 1
ATOM 692 C C . ARG A 1 90 ? -9.455 16.159 29.821 1.00 72.38 90 ARG A C 1
ATOM 694 O O . ARG A 1 90 ? -8.821 15.873 28.802 1.00 72.38 90 ARG A O 1
ATOM 701 N N . VAL A 1 91 ? -9.025 15.867 31.047 1.00 82.12 91 VAL A N 1
ATOM 702 C CA . VAL A 1 91 ? -7.811 15.079 31.292 1.00 82.12 91 VAL A CA 1
ATOM 703 C C . VAL A 1 91 ? -8.002 13.664 30.752 1.00 82.12 91 VAL A C 1
ATOM 705 O O . VAL A 1 91 ? -7.180 13.208 29.960 1.00 82.12 91 VAL A O 1
ATOM 708 N N . GLU A 1 92 ? -9.120 13.014 31.084 1.00 80.12 92 GLU A N 1
ATOM 709 C CA . GLU A 1 92 ? -9.465 11.680 30.575 1.00 80.12 92 GLU A CA 1
ATOM 710 C C . GLU A 1 92 ? -9.475 11.636 29.035 1.00 80.12 92 GLU A C 1
ATOM 712 O O . GLU A 1 92 ? -8.931 10.714 28.425 1.00 80.12 92 GLU A O 1
ATOM 717 N N . PHE A 1 93 ? -10.024 12.667 28.387 1.00 71.00 93 PHE A N 1
ATOM 718 C CA . PHE A 1 93 ? -10.021 12.796 26.929 1.00 71.00 93 PHE A CA 1
ATOM 719 C C . PHE A 1 93 ? -8.610 12.887 26.342 1.00 71.00 93 PHE A C 1
ATOM 721 O O . PHE A 1 93 ? -8.287 12.192 25.378 1.00 71.00 93 PHE A O 1
ATOM 728 N N . THR A 1 94 ? -7.763 13.726 26.936 1.00 74.75 94 THR A N 1
ATOM 729 C CA . THR A 1 94 ? -6.384 13.914 26.473 1.00 74.75 94 THR A CA 1
ATOM 730 C C . THR A 1 94 ? -5.602 12.604 26.569 1.00 74.75 94 THR A C 1
ATOM 732 O O . THR A 1 94 ? -4.875 12.254 25.640 1.00 74.75 94 THR A O 1
ATOM 735 N N . VAL A 1 95 ? -5.813 11.841 27.648 1.00 88.19 95 VAL A N 1
ATOM 736 C CA . VAL A 1 95 ? -5.230 10.505 27.823 1.00 88.19 95 VAL A CA 1
ATOM 737 C C . VAL A 1 95 ? -5.700 9.555 26.720 1.00 88.19 95 VAL A C 1
ATOM 739 O O . VAL A 1 95 ? -4.867 8.944 26.059 1.00 88.19 95 VAL A O 1
ATOM 742 N N . ARG A 1 96 ? -7.007 9.481 26.437 1.00 75.62 96 ARG A N 1
ATOM 743 C CA . ARG A 1 96 ? -7.539 8.594 25.384 1.00 75.62 96 ARG A CA 1
ATOM 744 C C . ARG A 1 96 ? -7.037 8.941 23.985 1.00 75.62 96 ARG A C 1
ATOM 746 O O . ARG A 1 96 ? -6.739 8.031 23.214 1.00 75.62 96 ARG A O 1
ATOM 753 N N . LEU A 1 97 ? -6.933 10.230 23.650 1.00 73.44 97 LEU A N 1
ATOM 754 C CA . LEU A 1 97 ? -6.350 10.663 22.377 1.00 73.44 97 LEU A CA 1
ATOM 755 C C . LEU A 1 97 ? -4.890 10.236 22.260 1.00 73.44 97 LEU A C 1
ATOM 757 O O . LEU A 1 97 ? -4.483 9.751 21.208 1.00 73.44 97 LEU A O 1
ATOM 761 N N . GLN A 1 98 ? -4.119 10.398 23.333 1.00 79.88 98 GLN A N 1
ATOM 762 C CA . GLN A 1 98 ? -2.724 9.986 23.369 1.00 79.88 98 GLN A CA 1
ATOM 763 C C . GLN A 1 98 ? -2.598 8.464 23.210 1.00 79.88 98 GLN A C 1
ATOM 765 O O . GLN A 1 98 ? -1.853 8.005 22.352 1.00 79.88 98 GLN A O 1
ATOM 770 N N . GLU A 1 99 ? -3.395 7.680 23.939 1.00 81.06 99 GLU A N 1
ATOM 771 C CA . GLU A 1 99 ? -3.448 6.219 23.803 1.00 81.06 99 GLU A CA 1
ATOM 772 C C . GLU A 1 99 ? -3.867 5.769 22.400 1.00 81.06 99 GLU A C 1
ATOM 774 O O . GLU A 1 99 ? -3.423 4.732 21.912 1.00 81.06 99 GLU A O 1
ATOM 779 N N . GLN A 1 100 ? -4.768 6.501 21.745 1.00 70.94 100 GLN A N 1
ATOM 780 C CA . GLN A 1 100 ? -5.169 6.207 20.374 1.00 70.94 100 GLN A CA 1
ATOM 781 C C . GLN A 1 100 ? -4.068 6.570 19.378 1.00 70.94 100 GLN A C 1
ATOM 783 O O . GLN A 1 100 ? -3.749 5.747 18.533 1.00 70.94 100 GLN A O 1
ATOM 788 N N . ALA A 1 101 ? -3.423 7.727 19.522 1.00 70.19 101 ALA A N 1
ATOM 789 C CA . ALA A 1 101 ? -2.271 8.101 18.706 1.00 70.19 101 ALA A CA 1
ATOM 790 C C . ALA A 1 101 ? -1.096 7.129 18.890 1.00 70.19 101 ALA A C 1
ATOM 792 O O . ALA A 1 101 ? -0.376 6.835 17.940 1.00 70.19 101 ALA A O 1
ATOM 793 N N . ASP A 1 102 ? -0.898 6.609 20.100 1.00 76.19 102 ASP A N 1
ATOM 794 C CA . ASP A 1 102 ? 0.134 5.618 20.391 1.00 76.19 102 ASP A CA 1
ATOM 795 C C . ASP A 1 102 ? -0.250 4.235 19.849 1.00 76.19 102 ASP A C 1
ATOM 797 O O . ASP A 1 102 ? 0.607 3.543 19.304 1.00 76.19 102 ASP A O 1
ATOM 801 N N . ARG A 1 103 ? -1.536 3.854 19.882 1.00 70.44 103 ARG A N 1
ATOM 802 C CA . ARG A 1 103 ? -2.050 2.676 19.160 1.00 70.44 103 ARG A CA 1
ATOM 803 C C . ARG A 1 103 ? -1.875 2.808 17.655 1.00 70.44 103 ARG A C 1
ATOM 805 O O . ARG A 1 103 ? -1.356 1.888 17.051 1.00 70.44 103 ARG A O 1
ATOM 812 N N . ASP A 1 104 ? -2.214 3.946 17.068 1.00 65.38 104 ASP A N 1
ATOM 813 C CA . ASP A 1 104 ? -2.051 4.195 15.633 1.00 65.38 104 ASP A CA 1
ATOM 814 C C . ASP A 1 104 ? -0.562 4.223 15.237 1.00 65.38 104 ASP A C 1
ATOM 816 O O . ASP A 1 104 ? -0.202 3.763 14.158 1.00 65.38 104 ASP A O 1
ATOM 820 N N . ARG A 1 105 ? 0.328 4.698 16.125 1.00 65.88 105 ARG A N 1
ATOM 821 C CA . ARG A 1 105 ? 1.791 4.622 15.944 1.00 65.88 105 ARG A CA 1
ATOM 822 C C . ARG A 1 105 ? 2.357 3.211 16.084 1.00 65.88 105 ARG A C 1
ATOM 824 O O . ARG A 1 105 ? 3.399 2.926 15.503 1.00 65.88 105 ARG A O 1
ATOM 831 N N . THR A 1 106 ? 1.732 2.366 16.901 1.00 64.50 106 THR A N 1
ATOM 832 C CA . THR A 1 106 ? 2.181 0.987 17.163 1.00 64.50 106 THR A CA 1
ATOM 833 C C . THR A 1 106 ? 1.483 -0.041 16.286 1.00 64.50 106 THR A C 1
ATOM 835 O O . THR A 1 106 ? 1.975 -1.163 16.174 1.00 64.50 106 THR A O 1
ATOM 838 N N . GLN A 1 107 ? 0.371 0.320 15.644 1.00 62.75 107 GLN A N 1
ATOM 839 C CA . GLN A 1 107 ? -0.286 -0.515 14.661 1.00 62.75 107 GLN A CA 1
ATOM 840 C C . GLN A 1 107 ? 0.652 -0.599 13.452 1.00 62.75 107 GLN A C 1
ATOM 842 O O . GLN A 1 107 ? 0.983 0.438 12.872 1.00 62.75 107 GLN A O 1
ATOM 847 N N . PRO A 1 108 ? 1.142 -1.802 13.099 1.00 61.28 108 PRO A N 1
ATOM 848 C CA . PRO A 1 108 ? 1.993 -1.949 11.934 1.00 61.28 108 PRO A CA 1
ATOM 849 C C . PRO A 1 108 ? 1.242 -1.387 10.734 1.00 61.28 108 PRO A C 1
ATOM 851 O O . PRO A 1 108 ? 0.046 -1.651 10.587 1.00 61.28 108 PRO A O 1
ATOM 854 N N . ASP A 1 109 ? 1.930 -0.568 9.935 1.00 76.94 109 ASP A N 1
ATOM 855 C CA . ASP A 1 109 ? 1.347 0.060 8.756 1.00 76.94 109 ASP A CA 1
ATOM 856 C C . ASP A 1 109 ? 0.626 -1.029 7.958 1.00 76.94 109 ASP A C 1
ATOM 858 O O . ASP A 1 109 ? 1.250 -1.975 7.476 1.00 76.94 109 ASP A O 1
ATOM 862 N N . ALA A 1 110 ? -0.706 -0.949 7.892 1.00 73.94 110 ALA A N 1
ATOM 863 C CA . ALA A 1 110 ? -1.523 -1.966 7.238 1.00 73.94 110 ALA A CA 1
ATOM 864 C C . ALA A 1 110 ? -1.061 -2.181 5.788 1.00 73.94 110 ALA A C 1
ATOM 866 O O . ALA A 1 110 ? -1.154 -3.289 5.261 1.00 73.94 110 ALA A O 1
ATOM 867 N N . ARG A 1 111 ? -0.492 -1.132 5.177 1.00 73.94 111 ARG A N 1
ATOM 868 C CA . ARG A 1 111 ? 0.184 -1.189 3.887 1.00 73.94 111 ARG A CA 1
ATOM 869 C C . ARG A 1 111 ? 1.418 -2.094 3.945 1.00 73.94 111 ARG A C 1
ATOM 871 O O . ARG A 1 111 ? 1.523 -2.997 3.124 1.00 73.94 111 ARG A O 1
ATOM 878 N N . ALA A 1 112 ? 2.311 -1.916 4.917 1.00 78.12 112 ALA A N 1
ATOM 879 C CA . ALA A 1 112 ? 3.504 -2.749 5.088 1.00 78.12 112 ALA A CA 1
ATOM 880 C C . ALA A 1 112 ? 3.172 -4.229 5.358 1.00 78.12 112 ALA A C 1
ATOM 882 O O . ALA A 1 112 ? 3.835 -5.105 4.804 1.00 78.12 112 ALA A O 1
ATOM 883 N N . ILE A 1 113 ? 2.133 -4.518 6.156 1.00 83.12 113 ILE A N 1
ATOM 884 C CA . ILE A 1 113 ? 1.659 -5.899 6.381 1.00 83.12 113 ILE A CA 1
ATOM 885 C C . ILE A 1 113 ? 1.212 -6.518 5.059 1.00 83.12 113 ILE A C 1
ATOM 887 O O . ILE A 1 113 ? 1.683 -7.590 4.692 1.00 83.12 113 ILE A O 1
ATOM 891 N N . TRP A 1 114 ? 0.355 -5.813 4.320 1.00 83.88 114 TRP A N 1
ATOM 892 C CA . TRP A 1 114 ? -0.142 -6.288 3.038 1.00 83.88 114 TRP A CA 1
ATOM 893 C C . TRP A 1 114 ? 1.000 -6.532 2.040 1.00 83.88 114 TRP A C 1
ATOM 895 O O . TRP A 1 114 ? 1.036 -7.577 1.400 1.00 83.88 114 TRP A O 1
ATOM 905 N N . TYR A 1 115 ? 1.995 -5.642 1.956 1.00 82.12 115 TYR A N 1
ATOM 906 C CA . TYR A 1 115 ? 3.177 -5.873 1.116 1.00 82.12 115 TYR A CA 1
ATOM 907 C C . TYR A 1 115 ? 3.972 -7.117 1.524 1.00 82.12 115 TYR A C 1
ATOM 909 O O . TYR A 1 115 ? 4.420 -7.861 0.651 1.00 82.12 115 TYR A O 1
ATOM 917 N N . ALA A 1 116 ? 4.146 -7.353 2.826 1.00 83.06 116 ALA A N 1
ATOM 918 C CA . ALA A 1 116 ? 4.831 -8.543 3.319 1.00 83.06 116 ALA A CA 1
ATOM 919 C C . ALA A 1 116 ? 4.071 -9.831 2.953 1.00 83.06 116 ALA A C 1
ATOM 921 O O . ALA A 1 116 ? 4.698 -10.808 2.547 1.00 83.06 116 ALA A O 1
ATOM 922 N N . GLU A 1 117 ? 2.738 -9.818 3.032 1.00 88.88 117 GLU A N 1
ATOM 923 C CA . GLU A 1 117 ? 1.886 -10.931 2.591 1.00 88.88 117 GLU A CA 1
ATOM 924 C C . GLU A 1 117 ? 2.027 -11.187 1.084 1.00 88.88 117 GLU A C 1
ATOM 926 O O . GLU A 1 117 ? 2.219 -12.326 0.666 1.00 88.88 117 GLU A O 1
ATOM 931 N N . GLN A 1 118 ? 2.016 -10.134 0.262 1.00 89.56 118 GLN A N 1
ATOM 932 C CA . GLN A 1 118 ? 2.168 -10.270 -1.191 1.00 89.56 118 GLN A CA 1
ATOM 933 C C . GLN A 1 118 ? 3.549 -10.809 -1.595 1.00 89.56 118 GLN A C 1
ATOM 935 O O . GLN A 1 118 ? 3.660 -11.615 -2.521 1.00 89.56 118 GLN A O 1
ATOM 940 N N . GLU A 1 119 ? 4.615 -10.398 -0.904 1.00 88.31 119 GLU A N 1
ATOM 941 C CA . GLU A 1 119 ? 5.955 -10.937 -1.153 1.00 88.31 119 GLU A CA 1
ATOM 942 C C . GLU A 1 119 ? 6.076 -12.400 -0.701 1.00 88.31 119 GLU A C 1
ATOM 944 O O . GLU A 1 119 ? 6.731 -13.193 -1.380 1.00 88.31 119 GLU A O 1
ATOM 949 N N . LEU A 1 120 ? 5.412 -12.785 0.395 1.00 90.88 120 LEU A N 1
ATOM 950 C CA . LEU A 1 120 ? 5.337 -14.181 0.826 1.00 90.88 120 LEU A CA 1
ATOM 951 C C . LEU A 1 120 ? 4.639 -15.054 -0.227 1.00 90.88 120 LEU A C 1
ATOM 953 O O . LEU A 1 120 ? 5.187 -16.086 -0.614 1.00 90.88 120 LEU A O 1
ATOM 957 N N . ASP A 1 121 ? 3.495 -14.613 -0.753 1.00 92.56 121 ASP A N 1
ATOM 958 C CA . ASP A 1 121 ? 2.778 -15.318 -1.824 1.00 92.56 121 ASP A CA 1
ATOM 959 C C . ASP A 1 121 ? 3.645 -15.483 -3.080 1.00 92.56 121 ASP A C 1
ATOM 961 O O . ASP A 1 121 ? 3.689 -16.556 -3.688 1.00 92.56 121 ASP A O 1
ATOM 965 N N . ARG A 1 122 ? 4.399 -14.444 -3.459 1.00 92.88 122 ARG A N 1
ATOM 966 C CA . ARG A 1 122 ? 5.341 -14.510 -4.585 1.00 92.88 122 ARG A CA 1
ATOM 967 C C . ARG A 1 122 ? 6.451 -15.539 -4.349 1.00 92.88 122 ARG A C 1
ATOM 969 O O . ARG A 1 122 ? 6.856 -16.230 -5.287 1.00 92.88 122 ARG A O 1
ATOM 976 N N . LEU A 1 123 ? 6.978 -15.627 -3.127 1.00 91.44 123 LEU A N 1
ATOM 977 C CA . LEU A 1 123 ? 8.002 -16.612 -2.769 1.00 91.44 123 LEU A CA 1
ATOM 978 C C . LEU A 1 123 ? 7.456 -18.042 -2.851 1.00 91.44 123 LEU A C 1
ATOM 980 O O . LEU A 1 123 ? 8.135 -18.895 -3.419 1.00 91.44 123 LEU A O 1
ATOM 984 N N . LEU A 1 124 ? 6.224 -18.275 -2.389 1.00 95.00 124 LEU A N 1
ATOM 985 C CA . LEU A 1 124 ? 5.544 -19.568 -2.520 1.00 95.00 124 LEU A CA 1
ATOM 986 C C . LEU A 1 124 ? 5.340 -19.953 -3.994 1.00 95.00 124 LEU A C 1
ATOM 988 O O . LEU A 1 124 ? 5.687 -21.057 -4.399 1.00 95.00 124 LEU A O 1
ATOM 992 N N . GLN A 1 125 ? 4.896 -19.016 -4.840 1.00 93.81 125 GLN A N 1
ATOM 993 C CA . GLN A 1 125 ? 4.797 -19.241 -6.291 1.00 93.81 125 GLN A CA 1
ATOM 994 C C . GLN A 1 125 ? 6.151 -19.621 -6.913 1.00 93.81 125 GLN A C 1
ATOM 996 O O . GLN A 1 125 ? 6.219 -20.469 -7.803 1.00 93.81 125 GLN A O 1
ATOM 1001 N N . ALA A 1 126 ? 7.241 -18.987 -6.473 1.00 91.56 126 ALA A N 1
ATOM 1002 C CA . ALA A 1 126 ? 8.578 -19.305 -6.960 1.00 91.56 126 ALA A CA 1
ATOM 1003 C C . ALA A 1 126 ? 9.038 -20.709 -6.528 1.00 91.56 126 ALA A C 1
ATOM 1005 O O . ALA A 1 126 ? 9.665 -21.402 -7.329 1.00 91.56 126 ALA A O 1
ATOM 1006 N N . GLU A 1 127 ? 8.714 -21.128 -5.302 1.00 96.25 127 GLU A N 1
ATOM 1007 C CA . GLU A 1 127 ? 8.973 -22.481 -4.790 1.00 96.25 127 GLU A CA 1
ATOM 1008 C C . GLU A 1 127 ? 8.198 -23.545 -5.583 1.00 96.25 127 GLU A C 1
ATOM 1010 O O . GLU A 1 127 ? 8.775 -24.559 -5.976 1.00 96.25 127 GLU A O 1
ATOM 1015 N N . ASP A 1 128 ? 6.950 -23.249 -5.948 1.00 97.38 128 ASP A N 1
ATOM 1016 C CA . ASP A 1 128 ? 6.104 -24.091 -6.805 1.00 97.38 128 ASP A CA 1
ATOM 1017 C C . ASP A 1 128 ? 6.535 -24.096 -8.288 1.00 97.38 128 ASP A C 1
ATOM 1019 O O . ASP A 1 128 ? 5.918 -24.750 -9.135 1.00 97.38 128 ASP A O 1
ATOM 1023 N N . GLY A 1 129 ? 7.600 -23.367 -8.640 1.00 94.69 129 GLY A N 1
ATOM 1024 C CA . GLY A 1 129 ? 8.145 -23.321 -9.996 1.00 94.69 129 GLY A CA 1
ATOM 1025 C C . GLY A 1 129 ? 7.332 -22.470 -10.976 1.00 94.69 129 GLY A C 1
ATOM 1026 O O . GLY A 1 129 ? 7.510 -22.597 -12.192 1.00 94.69 129 GLY A O 1
ATOM 1027 N N . VAL A 1 130 ? 6.458 -21.584 -10.486 1.00 92.81 130 VAL A N 1
ATOM 1028 C CA . VAL A 1 130 ? 5.723 -20.634 -11.329 1.00 92.81 130 VAL A CA 1
ATOM 1029 C C . VAL A 1 130 ? 6.718 -19.724 -12.047 1.00 92.81 130 VAL A C 1
ATOM 1031 O O . VAL A 1 130 ? 7.589 -19.098 -11.432 1.00 92.81 130 VAL A O 1
ATOM 1034 N N . HIS A 1 131 ? 6.579 -19.632 -13.372 1.00 90.94 131 HIS A N 1
ATOM 1035 C CA . HIS A 1 131 ? 7.464 -18.822 -14.202 1.00 90.94 131 HIS A CA 1
ATOM 1036 C C . HIS A 1 131 ? 7.439 -17.351 -13.742 1.00 90.94 131 HIS A C 1
ATOM 1038 O O . HIS A 1 131 ? 6.351 -16.834 -13.500 1.00 90.94 131 HIS A O 1
ATOM 1044 N N . PRO A 1 132 ? 8.575 -16.620 -13.696 1.00 87.38 132 PRO A N 1
ATOM 1045 C CA . PRO A 1 132 ? 8.617 -15.247 -13.183 1.00 87.38 132 PRO A CA 1
ATOM 1046 C C . PRO A 1 132 ? 7.566 -14.318 -13.797 1.00 87.38 132 PRO A C 1
ATOM 1048 O O . PRO A 1 132 ? 6.908 -13.584 -13.087 1.00 87.38 132 PRO A O 1
ATOM 1051 N N . LEU A 1 133 ? 7.310 -14.399 -15.105 1.00 87.31 133 LEU A N 1
ATOM 1052 C CA . LEU A 1 133 ? 6.265 -13.592 -15.766 1.00 87.31 133 LEU A CA 1
ATOM 1053 C C . LEU A 1 133 ? 4.823 -13.863 -15.301 1.00 87.31 133 LEU A C 1
ATOM 1055 O O . LEU A 1 133 ? 3.935 -13.084 -15.627 1.00 87.31 133 LEU A O 1
ATOM 1059 N N . GLN A 1 134 ? 4.589 -14.979 -14.617 1.00 89.12 134 GLN A N 1
ATOM 1060 C CA . GLN A 1 134 ? 3.294 -15.389 -14.078 1.00 89.12 134 GLN A CA 1
ATOM 1061 C C . GLN A 1 134 ? 3.213 -15.182 -12.560 1.00 89.12 134 GLN A C 1
ATOM 1063 O O . GLN A 1 134 ? 2.163 -15.429 -11.975 1.00 89.12 134 GLN A O 1
ATOM 1068 N N . GLN A 1 135 ? 4.303 -14.735 -11.927 1.00 90.38 135 GLN A N 1
ATOM 1069 C CA . GLN A 1 135 ? 4.312 -14.429 -10.504 1.00 90.38 135 GLN A CA 1
ATOM 1070 C C . GLN A 1 135 ? 3.602 -13.102 -10.223 1.00 90.38 135 GLN A C 1
ATOM 1072 O O . GLN A 1 135 ? 3.585 -12.186 -11.051 1.00 90.38 135 GLN A O 1
ATOM 1077 N N . THR A 1 136 ? 3.039 -12.990 -9.025 1.00 87.69 136 THR A N 1
ATOM 1078 C CA . THR A 1 136 ? 2.410 -11.761 -8.540 1.00 87.69 136 THR A CA 1
ATOM 1079 C C . THR A 1 136 ? 3.487 -10.822 -8.012 1.00 87.69 136 THR A C 1
ATOM 1081 O O . THR A 1 136 ? 4.205 -11.152 -7.074 1.00 87.69 136 THR A O 1
ATOM 1084 N N . TYR A 1 137 ? 3.619 -9.651 -8.631 1.00 87.00 137 TYR A N 1
ATOM 1085 C CA . TYR A 1 137 ? 4.532 -8.614 -8.167 1.00 87.00 137 TYR A CA 1
ATOM 1086 C C . TYR A 1 137 ? 3.751 -7.404 -7.704 1.00 87.00 137 TYR A C 1
ATOM 1088 O O . TYR A 1 137 ? 2.851 -6.933 -8.398 1.00 87.00 137 TYR A O 1
ATOM 1096 N N . VAL A 1 138 ? 4.179 -6.857 -6.575 1.00 84.44 138 VAL A N 1
ATOM 1097 C CA . VAL A 1 138 ? 3.655 -5.606 -6.052 1.00 84.44 138 VAL A CA 1
ATOM 1098 C C . VAL A 1 138 ? 4.819 -4.650 -5.845 1.00 84.44 138 VAL A C 1
ATOM 1100 O O . VAL A 1 138 ? 5.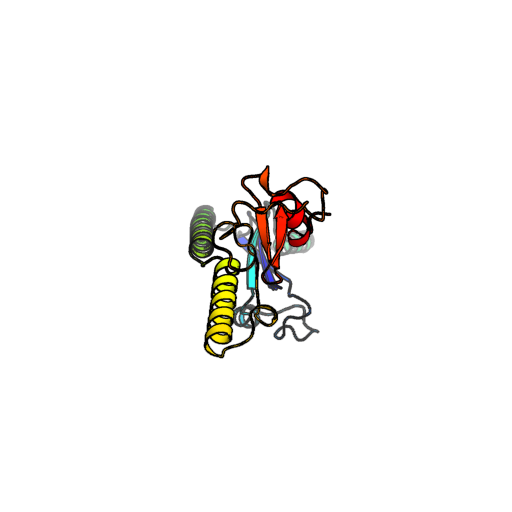890 -5.033 -5.369 1.00 84.44 138 VAL A O 1
ATOM 1103 N N . PHE A 1 139 ? 4.634 -3.407 -6.270 1.00 83.44 139 PHE A N 1
ATOM 1104 C CA . PHE A 1 139 ? 5.653 -2.376 -6.184 1.00 83.44 139 PHE A CA 1
ATOM 1105 C C . PHE A 1 139 ? 5.280 -1.355 -5.113 1.00 83.44 139 PHE A C 1
ATOM 1107 O O . PHE A 1 139 ? 4.311 -0.626 -5.295 1.00 83.44 139 PHE A O 1
ATOM 1114 N N . ASP A 1 140 ? 6.075 -1.282 -4.036 1.00 80.62 140 ASP A N 1
ATOM 1115 C CA . ASP A 1 140 ? 6.023 -0.163 -3.091 1.00 80.62 140 ASP A CA 1
ATOM 1116 C C . ASP A 1 140 ? 7.194 0.805 -3.331 1.00 80.62 140 ASP A C 1
ATOM 1118 O O . ASP A 1 140 ? 8.339 0.484 -2.982 1.00 80.62 140 ASP A O 1
ATOM 1122 N N . PRO A 1 141 ? 6.947 1.998 -3.895 1.00 74.75 141 PRO A N 1
ATOM 1123 C CA . PRO A 1 141 ? 7.984 3.012 -4.048 1.00 74.75 141 PRO A CA 1
ATOM 1124 C C . PRO A 1 141 ? 8.465 3.599 -2.716 1.00 74.75 141 PRO A C 1
ATOM 1126 O O . PRO A 1 141 ? 9.570 4.140 -2.676 1.00 74.75 141 PRO A O 1
ATOM 1129 N N . GLU A 1 142 ? 7.671 3.504 -1.644 1.00 72.81 142 GLU A N 1
ATOM 1130 C CA . GLU A 1 142 ? 7.988 4.104 -0.343 1.00 72.81 142 GLU A CA 1
ATOM 1131 C C . GLU A 1 142 ? 8.832 3.179 0.538 1.00 72.81 142 GLU A C 1
ATOM 1133 O O . GLU A 1 142 ? 9.762 3.650 1.191 1.00 72.81 142 GLU A O 1
ATOM 1138 N N . HIS A 1 143 ? 8.566 1.869 0.524 1.00 68.06 143 HIS A N 1
ATOM 1139 C CA . HIS A 1 143 ? 9.229 0.939 1.442 1.00 68.06 143 HIS A CA 1
ATOM 1140 C C . HIS A 1 143 ? 10.475 0.252 0.859 1.00 68.06 143 HIS A C 1
ATOM 1142 O O . HIS A 1 143 ? 11.417 0.008 1.611 1.00 68.06 143 HIS A O 1
ATOM 1148 N N . HIS A 1 144 ? 10.552 -0.036 -0.453 1.00 64.31 144 HIS A N 1
ATOM 1149 C CA . HIS A 1 144 ? 11.642 -0.874 -0.998 1.00 64.31 144 HIS A CA 1
ATOM 1150 C C . HIS A 1 144 ? 12.058 -0.589 -2.464 1.00 64.31 144 HIS A C 1
ATOM 1152 O O . HIS A 1 144 ? 12.185 -1.522 -3.263 1.00 64.31 144 HIS A O 1
ATOM 1158 N N . PRO A 1 145 ? 12.384 0.657 -2.862 1.00 64.75 145 PRO A N 1
ATOM 1159 C CA . PRO A 1 145 ? 12.759 0.972 -4.252 1.00 64.75 145 PRO A CA 1
ATOM 1160 C C . PRO A 1 145 ? 14.091 0.341 -4.710 1.00 64.75 145 PRO A C 1
ATOM 1162 O O . PRO A 1 145 ? 14.409 0.313 -5.902 1.00 64.75 145 PRO A O 1
ATOM 1165 N N . GLU A 1 146 ? 14.892 -0.128 -3.755 1.00 67.94 146 GLU A N 1
ATOM 1166 C CA . GLU A 1 146 ? 16.247 -0.652 -3.946 1.00 67.94 146 GLU A CA 1
ATOM 1167 C C . GLU A 1 146 ? 16.307 -2.185 -3.932 1.00 67.94 146 GLU A C 1
ATOM 1169 O O . GLU A 1 146 ? 17.127 -2.778 -4.631 1.00 67.94 146 GLU A O 1
ATOM 1174 N N . SER A 1 147 ? 15.417 -2.821 -3.166 1.00 68.69 147 SER A N 1
ATOM 1175 C CA . SER A 1 147 ? 15.342 -4.273 -2.980 1.00 68.69 147 SER A CA 1
ATOM 1176 C C . SER A 1 147 ? 14.128 -4.913 -3.656 1.00 68.69 147 SER A C 1
ATOM 1178 O O . SER A 1 147 ? 13.926 -6.116 -3.516 1.00 68.69 147 SER A O 1
ATOM 1180 N N . SER A 1 148 ? 13.316 -4.138 -4.384 1.00 78.44 148 SER A N 1
ATOM 1181 C CA . SER A 1 148 ? 12.130 -4.662 -5.061 1.00 78.44 148 SER A CA 1
ATOM 1182 C C . SER A 1 148 ? 12.512 -5.689 -6.141 1.00 78.44 148 SER A C 1
ATOM 1184 O O . SER A 1 148 ? 13.240 -5.348 -7.083 1.00 78.44 148 SER A O 1
ATOM 1186 N N . PRO A 1 149 ? 11.978 -6.925 -6.082 1.00 79.69 149 PRO A N 1
ATOM 1187 C CA . PRO A 1 149 ? 12.198 -7.928 -7.122 1.00 79.69 149 PRO A CA 1
ATOM 1188 C C . PRO A 1 149 ? 11.506 -7.565 -8.446 1.00 79.69 149 PRO A C 1
ATOM 1190 O O . PRO A 1 149 ? 11.868 -8.117 -9.487 1.00 79.69 149 PRO A O 1
ATOM 1193 N N . PHE A 1 150 ? 10.555 -6.624 -8.417 1.00 87.12 150 PHE A N 1
ATOM 1194 C CA . PHE A 1 150 ? 9.824 -6.130 -9.581 1.00 87.12 150 PHE A CA 1
ATOM 1195 C C . PHE A 1 150 ? 10.611 -5.091 -10.394 1.00 87.12 150 PHE A C 1
ATOM 1197 O O . PHE A 1 150 ? 10.651 -5.172 -11.618 1.00 87.12 150 PHE A O 1
ATOM 1204 N N . LEU A 1 151 ? 11.276 -4.129 -9.742 1.00 87.44 151 LEU A N 1
ATOM 1205 C CA . LEU A 1 151 ? 12.113 -3.118 -10.405 1.00 87.44 151 LEU A CA 1
ATOM 1206 C C . LEU A 1 151 ? 13.578 -3.281 -10.006 1.00 87.44 151 LEU A C 1
ATOM 1208 O O . LEU A 1 151 ? 14.135 -2.491 -9.245 1.00 87.44 151 LEU A O 1
ATOM 1212 N N . GLN A 1 152 ? 14.230 -4.288 -10.580 1.00 87.81 152 GLN A N 1
ATOM 1213 C CA . GLN A 1 152 ? 15.613 -4.615 -10.246 1.00 87.81 152 GLN A CA 1
ATOM 1214 C C . GLN A 1 152 ? 16.580 -3.572 -10.803 1.00 87.81 152 GLN A C 1
ATOM 1216 O O . GLN A 1 152 ? 16.505 -3.199 -11.979 1.00 87.81 152 GLN A O 1
ATOM 1221 N N . LYS A 1 153 ? 17.535 -3.124 -9.985 1.00 87.69 153 LYS A N 1
ATOM 1222 C CA . LYS A 1 153 ? 18.648 -2.296 -10.460 1.00 87.69 153 LYS A CA 1
ATOM 1223 C C . LYS A 1 153 ? 19.494 -3.061 -11.468 1.00 87.69 153 LYS A C 1
ATOM 1225 O O . LYS A 1 153 ? 19.912 -4.187 -11.217 1.00 87.69 153 LYS A O 1
ATOM 1230 N N . VAL A 1 154 ? 19.802 -2.413 -12.587 1.00 84.75 154 VAL A N 1
ATOM 1231 C CA . VAL A 1 154 ? 20.720 -2.956 -13.590 1.00 84.75 154 VAL A CA 1
ATOM 1232 C C . VAL A 1 154 ? 21.859 -1.984 -13.850 1.00 84.75 154 VAL A C 1
ATOM 1234 O O . VAL A 1 154 ? 21.643 -0.795 -14.075 1.00 84.75 154 VAL A O 1
ATOM 1237 N N . GLN A 1 155 ? 23.086 -2.498 -13.831 1.00 74.56 155 GLN A N 1
ATOM 1238 C CA . GLN A 1 155 ? 24.272 -1.758 -14.257 1.00 74.56 155 GLN A CA 1
ATOM 1239 C C . GLN A 1 155 ? 24.590 -2.103 -15.717 1.00 74.56 155 GLN A C 1
ATOM 1241 O O . GLN A 1 155 ? 24.432 -3.247 -16.137 1.00 74.56 155 GLN A O 1
ATOM 1246 N N . GLY A 1 156 ? 25.037 -1.118 -16.501 1.00 66.06 156 GLY A N 1
ATOM 1247 C CA . GLY A 1 156 ? 25.587 -1.375 -17.839 1.00 66.06 156 GLY A CA 1
ATOM 1248 C C . GLY A 1 156 ? 24.570 -1.769 -18.917 1.00 66.06 156 GLY A C 1
ATOM 1249 O O . GLY A 1 156 ? 24.923 -2.461 -19.867 1.00 66.06 156 GLY A O 1
ATOM 1250 N N . PHE A 1 157 ? 23.308 -1.340 -18.812 1.00 65.62 157 PHE A N 1
ATOM 1251 C CA . PHE A 1 157 ? 22.329 -1.571 -19.878 1.00 65.62 157 PHE A CA 1
ATOM 1252 C C . PHE A 1 157 ? 22.468 -0.492 -20.967 1.00 65.62 157 PHE A C 1
ATOM 1254 O O . PHE A 1 157 ? 22.219 0.684 -20.711 1.00 65.62 157 PHE A O 1
ATOM 1261 N N . PHE A 1 158 ? 22.868 -0.872 -22.184 1.00 69.25 158 PHE A N 1
ATOM 1262 C CA . PHE A 1 158 ? 23.157 0.062 -23.293 1.00 69.25 158 PHE A CA 1
ATOM 1263 C C . PHE A 1 158 ? 21.992 0.258 -24.276 1.00 69.25 158 PHE A C 1
ATOM 1265 O O . PHE A 1 158 ? 22.193 0.733 -25.392 1.00 69.25 158 PHE A O 1
ATOM 1272 N N . LYS A 1 159 ? 20.765 -0.110 -23.894 1.00 81.56 159 LYS A N 1
ATOM 1273 C CA . LYS A 1 159 ? 19.584 0.144 -24.730 1.00 81.56 159 LYS A CA 1
ATOM 1274 C C . LYS A 1 159 ? 19.002 1.536 -24.432 1.00 81.56 159 LYS A C 1
ATOM 1276 O O . LYS A 1 159 ? 19.138 2.033 -23.314 1.00 81.56 159 LYS A O 1
ATOM 1281 N N . PRO A 1 160 ? 18.376 2.210 -25.407 1.00 85.75 160 PRO A N 1
ATOM 1282 C CA . PRO A 1 160 ? 17.634 3.434 -25.132 1.00 85.75 160 PRO A CA 1
ATOM 1283 C C . PRO A 1 160 ? 16.416 3.124 -24.254 1.00 85.75 160 PRO A C 1
ATOM 1285 O O . PRO A 1 160 ? 15.727 2.127 -24.467 1.00 85.75 160 PRO A O 1
ATOM 1288 N N . CYS A 1 161 ? 16.144 3.987 -23.274 1.00 89.31 161 CYS A N 1
ATOM 1289 C CA . CYS A 1 161 ? 14.928 3.927 -22.470 1.00 89.31 161 CYS A CA 1
ATOM 1290 C C . CYS A 1 161 ? 13.709 4.101 -23.396 1.00 89.31 161 CYS A C 1
ATOM 1292 O O . CYS A 1 161 ? 13.651 5.112 -24.099 1.00 89.31 161 CYS A O 1
ATOM 1294 N N . PRO A 1 162 ? 12.720 3.189 -23.404 1.00 90.00 162 PRO A N 1
ATOM 1295 C CA . PRO A 1 162 ? 11.574 3.290 -24.315 1.00 90.00 162 PRO A CA 1
ATOM 1296 C C . PRO A 1 162 ? 10.721 4.554 -24.129 1.00 90.00 162 PRO A C 1
ATOM 1298 O O . PRO A 1 162 ? 10.049 4.979 -25.062 1.00 90.00 162 PRO A O 1
ATOM 1301 N N . ILE A 1 163 ? 10.771 5.164 -22.940 1.00 90.94 163 ILE A N 1
ATOM 1302 C CA . ILE A 1 163 ? 9.959 6.332 -22.575 1.00 90.94 163 ILE A CA 1
ATOM 1303 C C . ILE A 1 163 ? 10.612 7.629 -23.067 1.00 90.94 163 ILE A C 1
ATOM 1305 O O . ILE A 1 163 ? 10.019 8.375 -23.838 1.00 90.94 163 ILE A O 1
ATOM 1309 N N . CYS A 1 164 ? 11.857 7.899 -22.661 1.00 91.31 164 CYS A N 1
ATOM 1310 C CA . CYS A 1 164 ? 12.539 9.160 -22.984 1.00 91.31 164 CYS A CA 1
ATOM 1311 C C . CYS A 1 164 ? 13.522 9.061 -24.163 1.00 91.31 164 CYS A C 1
ATOM 1313 O O . CYS A 1 164 ? 14.087 10.071 -24.571 1.00 91.31 164 CYS A O 1
ATOM 1315 N N . ARG A 1 165 ? 13.759 7.852 -24.693 1.00 89.69 165 ARG A N 1
ATOM 1316 C CA . ARG A 1 165 ? 14.680 7.540 -25.805 1.00 89.69 165 ARG A CA 1
ATOM 1317 C C . ARG A 1 165 ? 16.161 7.854 -25.546 1.00 89.69 165 ARG A C 1
ATOM 1319 O O . ARG A 1 165 ? 16.976 7.745 -26.456 1.00 89.69 165 ARG A O 1
ATOM 1326 N N . VAL A 1 166 ? 16.532 8.176 -24.307 1.00 85.50 166 VAL A N 1
ATOM 1327 C CA . VAL A 1 166 ? 17.926 8.385 -23.879 1.00 85.50 166 VAL A CA 1
ATOM 1328 C C . VAL A 1 166 ? 18.536 7.061 -23.407 1.00 85.50 166 VAL A C 1
ATOM 1330 O O . VAL A 1 166 ? 17.846 6.237 -22.805 1.00 85.50 166 VAL A O 1
ATOM 1333 N N . LEU A 1 167 ? 19.831 6.845 -23.663 1.00 78.12 167 LEU A N 1
ATOM 1334 C CA . LEU A 1 167 ? 20.558 5.640 -23.243 1.00 78.12 167 LEU A CA 1
ATOM 1335 C C . LEU A 1 167 ? 20.455 5.403 -21.728 1.00 78.12 167 LEU A C 1
ATOM 1337 O O . LEU A 1 167 ? 20.691 6.303 -20.916 1.00 78.12 167 LEU A O 1
ATOM 1341 N N . THR A 1 168 ? 20.128 4.169 -21.335 1.00 67.38 168 THR A N 1
ATOM 1342 C CA . THR A 1 168 ? 20.034 3.789 -19.917 1.00 67.38 168 THR A CA 1
ATOM 1343 C C . THR A 1 168 ? 21.389 3.741 -19.217 1.00 67.38 168 THR A C 1
ATOM 1345 O O . THR A 1 168 ? 21.441 3.978 -18.019 1.00 67.38 168 THR A O 1
ATOM 1348 N N . SER A 1 169 ? 22.489 3.536 -19.948 1.00 65.06 169 SER A N 1
ATOM 1349 C CA . SER A 1 169 ? 23.853 3.458 -19.400 1.00 65.06 169 SER A CA 1
ATOM 1350 C C . SER A 1 169 ? 24.375 4.771 -18.812 1.00 65.06 169 SER A C 1
ATOM 1352 O O . SER A 1 169 ? 25.336 4.758 -18.049 1.00 65.06 169 SER A O 1
ATOM 1354 N N . VAL A 1 170 ? 23.755 5.902 -19.160 1.00 59.03 170 VAL A N 1
ATOM 1355 C CA . VAL A 1 170 ? 24.164 7.233 -18.687 1.00 59.03 170 VAL A CA 1
ATOM 1356 C C . VAL A 1 170 ? 23.585 7.536 -17.302 1.00 59.03 170 VAL A C 1
ATOM 1358 O O . VAL A 1 170 ? 24.136 8.359 -16.574 1.00 59.03 170 VAL A O 1
ATOM 1361 N N . SER A 1 171 ? 22.501 6.864 -16.897 1.00 60.09 171 SER A N 1
ATOM 1362 C CA . SER A 1 171 ? 21.908 7.061 -15.575 1.00 60.09 171 SER A CA 1
ATOM 1363 C C . SER A 1 171 ? 22.266 5.900 -14.645 1.00 60.09 171 SER A C 1
ATOM 1365 O O . SER A 1 171 ? 22.139 4.731 -14.998 1.00 60.09 171 SER A O 1
ATOM 1367 N N . ARG A 1 172 ? 22.676 6.218 -13.411 1.00 67.00 172 ARG A N 1
ATOM 1368 C CA . ARG A 1 172 ? 22.908 5.227 -12.341 1.00 67.00 172 ARG A CA 1
ATOM 1369 C C . ARG A 1 172 ? 21.615 4.543 -11.862 1.00 67.00 172 ARG A C 1
ATOM 1371 O O . ARG A 1 172 ? 21.658 3.712 -10.962 1.00 67.00 172 ARG A O 1
ATOM 1378 N N . ASP A 1 173 ? 20.484 4.868 -12.490 1.00 81.62 173 ASP A N 1
ATOM 1379 C CA . ASP A 1 173 ? 19.137 4.527 -12.048 1.00 81.62 173 ASP A CA 1
ATOM 1380 C C . ASP A 1 173 ? 18.348 3.722 -13.084 1.00 81.62 173 ASP A C 1
ATOM 1382 O O . ASP A 1 173 ? 17.123 3.811 -13.145 1.00 81.62 173 ASP A O 1
ATOM 1386 N N . ALA A 1 174 ? 19.018 2.933 -13.920 1.00 87.75 174 ALA A N 1
ATOM 1387 C CA . ALA A 1 174 ? 18.320 1.983 -14.775 1.00 87.75 174 ALA A CA 1
ATOM 1388 C C . ALA A 1 174 ? 17.673 0.869 -13.925 1.00 87.75 174 ALA A C 1
ATOM 1390 O O . ALA A 1 174 ? 18.311 0.281 -13.047 1.00 87.75 174 ALA A O 1
ATOM 1391 N N . ARG A 1 175 ? 16.393 0.589 -14.183 1.00 88.81 175 ARG A N 1
ATOM 1392 C CA . ARG A 1 175 ? 15.622 -0.504 -13.580 1.00 88.81 175 ARG A CA 1
ATOM 1393 C C . ARG A 1 175 ? 15.118 -1.449 -14.657 1.00 88.81 175 ARG A C 1
ATOM 1395 O O . ARG A 1 175 ? 14.790 -1.005 -15.757 1.00 88.81 175 ARG A O 1
ATOM 1402 N N . LYS A 1 176 ? 15.051 -2.736 -14.337 1.00 89.81 176 LYS A N 1
ATOM 1403 C CA . LYS A 1 176 ? 14.590 -3.804 -15.222 1.00 89.81 176 LYS A CA 1
ATOM 1404 C C . LYS A 1 176 ? 13.372 -4.496 -14.616 1.00 89.81 176 LYS A C 1
ATOM 1406 O O . LYS A 1 176 ? 13.399 -4.862 -13.446 1.00 89.81 176 LYS A O 1
ATOM 1411 N N . LEU A 1 177 ? 12.338 -4.668 -15.435 1.00 90.00 177 LEU A N 1
ATOM 1412 C CA . LEU A 1 177 ? 11.129 -5.423 -15.099 1.00 90.00 177 LEU A CA 1
ATOM 1413 C C . LEU A 1 177 ? 11.359 -6.940 -15.235 1.00 90.00 177 LEU A C 1
ATOM 1415 O O . LEU A 1 177 ? 12.269 -7.346 -15.971 1.00 90.00 177 LEU A O 1
ATOM 1419 N N . PRO A 1 178 ? 10.492 -7.797 -14.656 1.00 88.88 178 PRO A N 1
ATOM 1420 C CA . PRO A 1 178 ? 10.593 -9.254 -14.798 1.00 88.88 178 PRO A CA 1
ATOM 1421 C C . PRO A 1 178 ? 10.523 -9.721 -16.260 1.00 88.88 178 PRO A C 1
ATOM 1423 O O . PRO A 1 178 ? 11.146 -10.708 -16.638 1.00 88.88 178 PRO A O 1
ATOM 1426 N N . CYS A 1 179 ? 9.837 -8.960 -17.120 1.00 88.44 179 CYS A N 1
ATOM 1427 C CA . CYS A 1 179 ? 9.769 -9.205 -18.564 1.00 88.44 179 CYS A CA 1
ATOM 1428 C C . CYS A 1 179 ? 11.040 -8.846 -19.341 1.00 88.44 179 CYS A C 1
ATOM 1430 O O . CYS A 1 179 ? 11.118 -9.059 -20.547 1.00 88.44 179 CYS A O 1
ATOM 1432 N N . GLY A 1 180 ? 12.046 -8.294 -18.668 1.00 88.00 180 GLY A N 1
ATOM 1433 C CA . GLY A 1 180 ? 13.350 -8.019 -19.245 1.00 88.00 180 GLY A CA 1
ATOM 1434 C C . GLY A 1 180 ? 13.532 -6.617 -19.820 1.00 88.00 180 GLY A C 1
ATOM 1435 O O . GLY A 1 180 ? 14.665 -6.244 -20.135 1.00 88.00 180 GLY A O 1
ATOM 1436 N N . HIS A 1 181 ? 12.462 -5.829 -19.929 1.00 89.88 181 HIS A N 1
ATOM 1437 C CA . HIS A 1 181 ? 12.527 -4.437 -20.373 1.00 89.88 181 HIS A CA 1
ATOM 1438 C C . HIS A 1 181 ? 13.188 -3.543 -19.322 1.00 89.88 181 HIS A C 1
ATOM 1440 O O . HIS A 1 181 ? 12.981 -3.734 -18.124 1.00 89.88 181 HIS A O 1
ATOM 1446 N N . ALA A 1 182 ? 13.969 -2.563 -19.781 1.00 90.25 182 ALA A N 1
ATOM 1447 C CA . ALA A 1 182 ? 14.705 -1.645 -18.921 1.00 90.25 182 ALA A CA 1
ATOM 1448 C C . ALA A 1 182 ? 14.306 -0.187 -19.167 1.00 90.25 182 ALA A C 1
ATOM 1450 O O . ALA A 1 182 ? 14.116 0.235 -20.310 1.00 90.25 182 ALA A O 1
ATOM 1451 N N . PHE A 1 183 ? 14.231 0.582 -18.086 1.00 90.88 183 PHE A N 1
ATOM 1452 C CA . PHE A 1 183 ? 13.803 1.978 -18.062 1.00 90.88 183 PHE A CA 1
ATOM 1453 C C . PHE A 1 183 ? 14.685 2.774 -17.102 1.00 90.88 183 PHE A C 1
ATOM 1455 O O . PHE A 1 183 ? 15.289 2.211 -16.191 1.00 90.88 183 PHE A O 1
ATOM 1462 N N . HIS A 1 184 ? 14.733 4.099 -17.244 1.00 90.38 184 HIS A N 1
ATOM 1463 C CA . HIS A 1 184 ? 15.184 4.929 -16.125 1.00 90.38 184 HIS A CA 1
ATOM 1464 C C . HIS A 1 184 ? 14.130 4.888 -15.018 1.00 90.38 184 HIS A C 1
ATOM 1466 O O . HIS A 1 184 ? 12.943 5.014 -15.317 1.00 90.38 184 HIS A O 1
ATOM 1472 N N . TYR A 1 185 ? 14.554 4.794 -13.757 1.00 88.25 185 TYR A N 1
ATOM 1473 C CA . TYR A 1 185 ? 13.654 4.773 -12.600 1.00 88.2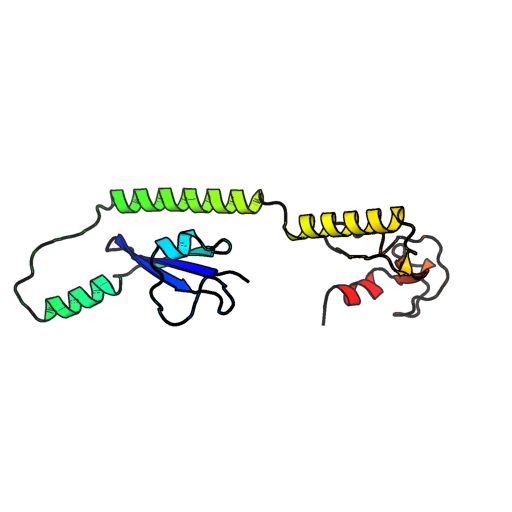5 185 TYR A CA 1
ATOM 1474 C C . TYR A 1 185 ? 12.649 5.930 -12.642 1.00 88.25 185 TYR A C 1
ATOM 1476 O O . TYR A 1 185 ? 11.446 5.704 -12.645 1.00 88.25 185 TYR A O 1
ATOM 1484 N N . LYS A 1 186 ? 13.137 7.162 -12.842 1.00 89.06 186 LYS A N 1
ATOM 1485 C CA . LYS A 1 186 ? 12.298 8.366 -12.960 1.00 89.06 186 LYS A CA 1
ATOM 1486 C C . LYS A 1 186 ? 11.294 8.348 -14.119 1.00 89.06 186 LYS A C 1
ATOM 1488 O O . LYS A 1 186 ? 10.332 9.098 -14.091 1.00 89.06 186 LYS A O 1
ATOM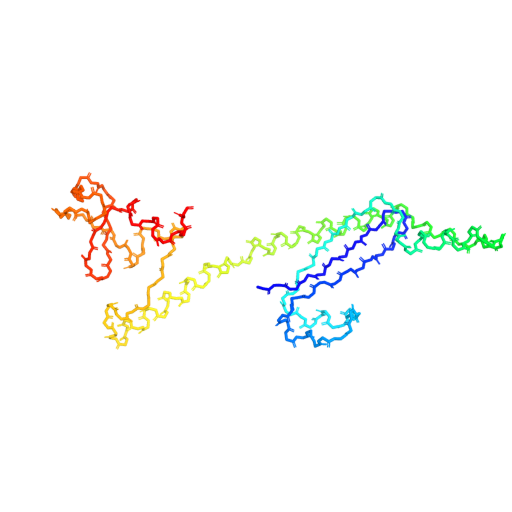 1493 N N . CYS A 1 187 ? 11.559 7.571 -15.171 1.00 90.44 187 CYS A N 1
ATOM 1494 C CA . CYS A 1 187 ? 10.689 7.516 -16.343 1.00 90.44 187 CYS A CA 1
ATOM 1495 C C . CYS A 1 187 ? 9.545 6.528 -16.141 1.00 90.44 187 CYS A C 1
ATOM 1497 O O . CYS A 1 187 ? 8.443 6.800 -16.599 1.00 90.44 187 CYS A O 1
ATOM 1499 N N . ILE A 1 188 ? 9.812 5.394 -15.487 1.00 89.88 188 ILE A N 1
ATOM 1500 C CA . ILE A 1 188 ? 8.796 4.365 -15.251 1.00 89.88 188 ILE A CA 1
ATOM 1501 C C . ILE A 1 188 ? 7.982 4.635 -13.980 1.00 89.88 188 ILE A C 1
ATOM 1503 O O . ILE A 1 188 ? 6.819 4.269 -13.924 1.00 89.88 188 ILE A O 1
ATOM 1507 N N . LEU A 1 189 ? 8.552 5.324 -12.987 1.00 87.94 189 LEU A N 1
ATOM 1508 C CA . LEU A 1 189 ? 7.897 5.580 -11.703 1.00 87.94 189 LEU A CA 1
ATOM 1509 C C . LEU A 1 189 ? 6.509 6.255 -11.807 1.00 87.94 189 LEU A C 1
ATOM 1511 O O . LEU A 1 189 ? 5.607 5.787 -11.115 1.00 87.94 189 LEU A O 1
ATOM 1515 N N . PRO A 1 190 ? 6.280 7.273 -12.667 1.00 89.50 190 PRO A N 1
ATOM 1516 C CA . PRO A 1 190 ? 4.958 7.897 -12.796 1.00 89.50 190 PRO A CA 1
ATOM 1517 C C . PRO A 1 190 ? 3.842 6.923 -13.190 1.00 89.50 190 PRO A C 1
ATOM 1519 O O . PRO A 1 190 ? 2.701 7.127 -12.803 1.00 89.50 190 PRO A O 1
ATOM 1522 N N . TRP A 1 191 ? 4.171 5.835 -13.895 1.00 86.44 191 TRP A N 1
ATOM 1523 C CA . TRP A 1 191 ? 3.196 4.819 -14.305 1.00 86.44 191 TRP A CA 1
ATOM 1524 C C . TRP A 1 191 ? 2.662 3.980 -13.139 1.00 86.44 191 TRP A C 1
ATOM 1526 O O . TRP A 1 191 ? 1.679 3.271 -13.313 1.00 86.44 191 TRP A O 1
ATOM 1536 N N . PHE A 1 192 ? 3.320 4.017 -11.976 1.00 82.31 192 PHE A N 1
ATOM 1537 C CA . PHE A 1 192 ? 2.919 3.256 -10.789 1.00 82.31 192 PHE A CA 1
ATOM 1538 C C . PHE A 1 192 ? 2.280 4.112 -9.697 1.00 82.31 192 PHE A C 1
ATOM 1540 O O . PHE A 1 192 ? 1.772 3.562 -8.728 1.00 82.31 192 PHE A O 1
ATOM 1547 N N . LEU A 1 193 ? 2.368 5.438 -9.806 1.00 79.19 193 LEU A N 1
ATOM 1548 C CA . LEU A 1 193 ? 1.981 6.355 -8.735 1.00 79.19 193 LEU A CA 1
ATOM 1549 C C . LEU A 1 193 ? 0.649 7.074 -8.991 1.00 79.19 193 LEU A C 1
ATOM 1551 O O . LEU A 1 193 ? 0.317 7.959 -8.210 1.00 79.19 193 LEU A O 1
ATOM 1555 N N . ASP A 1 194 ? -0.081 6.738 -10.063 1.00 64.19 194 ASP A N 1
ATOM 1556 C CA . ASP A 1 194 ? -1.285 7.466 -10.512 1.00 64.19 194 ASP A CA 1
ATOM 1557 C C . ASP A 1 194 ? -1.091 8.998 -10.483 1.00 64.19 194 ASP A C 1
ATOM 1559 O O . ASP A 1 194 ? -1.987 9.765 -10.133 1.00 64.19 194 ASP A O 1
ATOM 1563 N N . LEU A 1 195 ? 0.121 9.458 -10.816 1.00 53.06 195 LEU A N 1
ATOM 1564 C CA . LEU A 1 195 ? 0.443 10.880 -10.915 1.00 53.06 195 LEU A CA 1
ATOM 1565 C C . LEU A 1 195 ? 0.004 11.377 -12.297 1.00 53.06 195 LEU A C 1
ATOM 1567 O O . LEU A 1 195 ? 0.835 11.488 -13.202 1.00 53.06 195 L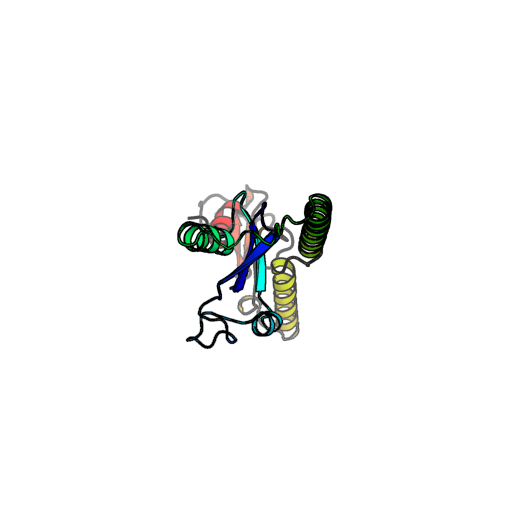EU A O 1
ATOM 1571 N N . GLU A 1 196 ? -1.297 11.625 -12.457 1.00 40.62 196 GLU A N 1
ATOM 1572 C CA . GLU A 1 196 ? -1.833 12.516 -13.501 1.00 40.62 196 GLU A CA 1
ATOM 1573 C C . GLU A 1 196 ? -1.795 13.984 -13.053 1.00 40.62 196 GLU A C 1
ATOM 1575 O O . GLU A 1 196 ? -2.234 14.289 -11.918 1.00 40.62 196 GLU A O 1
#

Foldseek 3Di:
DAWEWEWEAEQWQRDIDIQTGGDPPQPLCPDDDSDDDPVSVVPRPRYDYHYHYDHDDDPVVVVVVVVCVVPPPPPDDPSGDPVVVSVVVVVVVVVVVVVVVVVVVPVPDVVVVVQVVLVVQQVVCVVVVNQLVRGDADDDPPPPPDPGPAWHQDADQQAQAPQPRHGPNVDSAWTAGSVGHIHRCVRCVCVRPVPD

pLDDT: mean 70.35, std 14.7, range [40.62, 97.38]

Sequence (196 aa):
MTCHIQETFSHECGHCLSEVTHCHVCPLFGGADQRVCSEGLARCQNVRTRLAYEAGHCSLCRARDEAENSSPLSRGLDHRFPTALIEERRVEFTVRLQEQADRDRTQPDARAIWYAEQELDRLLQAEDGVHPLQQTYVFDPEHHPESSPFLQKVQGFFKPCPICRVLTSVSRDARKLPCGHAFHYKCILPWFLDLE